Protein AF-A0A4S4HBG7-F1 (afdb_monomer)

pLDDT: mean 88.32, std 10.8, range [44.56, 98.25]

Secondary structure (DS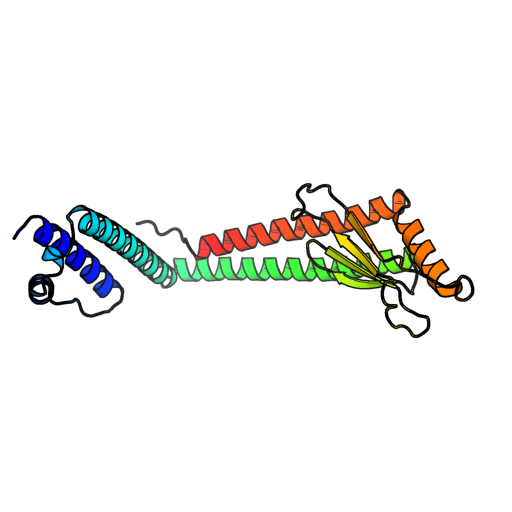SP, 8-state):
--HHHHHHHHHHHHHHHHHHHTTPPPP-HHHHHTT-HHHHS-HHHHHHHHHHHHHHHHHHHHHHHHHHHHHSHHHHHHHHHHHHHHHHHHHHHHHHHHHHHHHHHHHHHHHT-TTEEEEEE-SSEEEEEEEPTTSSEEEEEEEEEEESTTSSSTT-EEEEE------TTSHHHHHHHHHHHHHHTSHHHHHHHHHHHHHHHHHHHHHHHHHHHHHHHHHS-----

Foldseek 3Di:
DDLLLVLVLLLLVLVQLLCVLVVHHRDDSVVVSVPCPSVPDDSVVSVVSNVVSNVSSVVSVQVSLLVVQCVDPVNVVLVVVLVVLLVVLVVVLVVLQVVLQVVVQVLCCVQLNDQWDWPDDDLFKTKIFGHDPVSHGDPQLMKIWGAADVDPDNLDIDIDGGDDDDDPVVPDSSVSSVSSVVSCPDPVSVVVVRVSSSVSNVSVVVSVVVSVVSVVCSVRPPSPD

Sequence (225 aa):
MTPKEKIYAKIIDVKNEERVILGLTPTDKQRDLANGFARNHTIKELEEGLAHAQQSLAATKKKAAIEAYFKSPAGIELKRRLEKKIDDAKGMLLKAQTDTAIDLRDFTMRHLGHRWIIRNFNQSSLTLDFNGNDGKPIFGMDIHVYYGTDLCDPDEFSMNYSSGCFDMKTISERHDYLSGLCTLTKQDVVTEFKKMLKAYSRFCNEYHTEIDNLRNQLQNPPING

Mean predicted aligned error: 8.26 Å

Structure (mmCIF, N/CA/C/O backbone):
data_AF-A0A4S4HBG7-F1
#
_entry.id   AF-A0A4S4HBG7-F1
#
loop_
_atom_site.group_PDB
_atom_site.id
_atom_site.type_symbol
_atom_site.label_atom_id
_atom_site.label_alt_id
_atom_site.label_comp_id
_atom_site.label_asym_id
_atom_site.label_entity_id
_atom_site.label_seq_id
_atom_site.pdbx_PDB_ins_code
_atom_site.Cartn_x
_atom_site.Cartn_y
_atom_site.Cartn_z
_atom_site.occupancy
_atom_site.B_iso_or_equiv
_atom_site.auth_seq_id
_atom_site.auth_comp_id
_atom_site.auth_asym_id
_atom_site.auth_atom_id
_atom_site.pdbx_PDB_model_num
ATOM 1 N N . MET A 1 1 ? -26.610 12.864 46.600 1.00 77.88 1 MET A N 1
ATOM 2 C CA . MET A 1 1 ? -25.819 12.993 45.359 1.00 77.88 1 MET A CA 1
ATOM 3 C C . MET A 1 1 ? -26.330 14.155 44.526 1.00 77.88 1 MET A C 1
ATOM 5 O O . MET A 1 1 ? -27.496 14.153 44.133 1.00 77.88 1 MET A O 1
ATOM 9 N N . THR A 1 2 ? -25.463 15.130 44.271 1.00 86.62 2 THR A N 1
ATOM 10 C CA . THR A 1 2 ? -25.706 16.278 43.385 1.00 86.62 2 THR A CA 1
ATOM 11 C C . THR A 1 2 ? -25.801 15.841 41.912 1.00 86.62 2 THR A C 1
ATOM 13 O O . THR A 1 2 ? -25.369 14.735 41.573 1.00 86.62 2 THR A O 1
ATOM 16 N N . PRO A 1 3 ? -26.340 16.676 41.001 1.00 88.00 3 PRO A N 1
ATOM 17 C CA . PRO A 1 3 ? -26.343 16.377 39.565 1.00 88.00 3 PRO A CA 1
ATOM 18 C C . PRO A 1 3 ? -24.947 16.062 39.006 1.00 88.00 3 PRO A C 1
ATOM 20 O O . PRO A 1 3 ? -24.786 15.087 38.277 1.00 88.00 3 PRO A O 1
ATOM 23 N N . LYS A 1 4 ? -23.921 16.814 39.426 1.00 90.44 4 LYS A N 1
ATOM 24 C CA . LYS A 1 4 ? -22.523 16.581 39.032 1.00 90.44 4 LYS A CA 1
ATOM 25 C C . LYS A 1 4 ? -21.999 15.231 39.533 1.00 90.44 4 LYS A C 1
ATOM 27 O O . LYS A 1 4 ? -21.419 14.470 38.765 1.00 90.44 4 LYS A O 1
ATOM 32 N N . GLU A 1 5 ? -22.271 14.886 40.794 1.00 89.88 5 GLU A N 1
ATOM 33 C CA . GLU A 1 5 ? -21.896 13.582 41.365 1.00 89.88 5 GLU A CA 1
ATOM 34 C C . GLU A 1 5 ? -22.595 12.414 40.651 1.00 89.88 5 GLU A C 1
ATOM 36 O O . GLU A 1 5 ? -21.999 11.352 40.498 1.00 89.88 5 GLU A O 1
ATOM 41 N N . LYS A 1 6 ? -23.829 12.600 40.156 1.00 91.31 6 LYS A N 1
ATOM 42 C CA . LYS A 1 6 ? -24.531 11.585 39.348 1.00 91.31 6 LYS A CA 1
ATOM 43 C C . LYS A 1 6 ? -23.851 11.336 37.999 1.00 91.31 6 LYS A C 1
ATOM 45 O O . LYS A 1 6 ? -23.745 10.181 37.597 1.00 91.31 6 LYS A O 1
ATOM 50 N N . ILE A 1 7 ? -23.402 12.381 37.300 1.00 92.12 7 ILE A N 1
ATOM 51 C CA . ILE A 1 7 ? -22.711 12.234 36.005 1.00 92.12 7 ILE A CA 1
ATOM 52 C C . ILE A 1 7 ? -21.332 11.605 36.219 1.00 92.12 7 ILE A C 1
ATOM 54 O O . ILE A 1 7 ? -20.978 10.647 35.535 1.00 92.12 7 ILE A O 1
ATOM 58 N N . TYR A 1 8 ? -20.593 12.061 37.234 1.00 93.00 8 TYR A N 1
ATOM 59 C CA . TYR A 1 8 ? -19.289 11.488 37.566 1.00 93.00 8 TYR A CA 1
ATOM 60 C C . TYR A 1 8 ? -19.381 10.015 37.995 1.00 93.00 8 TYR A C 1
ATOM 62 O O . TYR A 1 8 ? -18.571 9.200 37.562 1.00 93.00 8 TYR A O 1
ATOM 70 N N . ALA A 1 9 ? -20.420 9.632 38.746 1.00 92.88 9 ALA A N 1
ATOM 71 C CA . ALA A 1 9 ? -20.689 8.231 39.069 1.00 92.88 9 ALA A CA 1
ATOM 72 C C . ALA A 1 9 ? -20.870 7.360 37.812 1.00 92.88 9 ALA A C 1
ATOM 74 O O . ALA A 1 9 ? -20.340 6.253 37.776 1.00 92.88 9 ALA A O 1
ATOM 75 N N . LYS A 1 10 ? -21.557 7.863 36.773 1.00 95.06 10 LYS A N 1
ATOM 76 C CA . LYS A 1 10 ? -21.694 7.162 35.483 1.00 95.06 10 LYS A CA 1
ATOM 77 C C . LYS A 1 10 ? -20.361 7.042 34.745 1.00 95.06 10 LYS A C 1
ATOM 79 O O . LYS A 1 10 ? -20.096 5.998 34.162 1.00 95.06 10 LYS A O 1
ATOM 84 N N . ILE A 1 11 ? -19.518 8.079 34.782 1.00 94.50 11 ILE A N 1
ATOM 85 C CA . ILE A 1 11 ? -18.164 8.018 34.203 1.00 94.50 11 ILE A CA 1
ATOM 86 C C . ILE A 1 11 ? -17.361 6.890 34.860 1.00 94.50 11 ILE A C 1
ATOM 88 O O . ILE A 1 11 ? -16.717 6.114 34.157 1.00 94.50 11 ILE A O 1
ATOM 92 N N . ILE A 1 12 ? -17.406 6.784 36.194 1.00 93.94 12 ILE A N 1
ATOM 93 C CA . ILE A 1 12 ? -16.720 5.717 36.937 1.00 93.94 12 ILE A CA 1
ATOM 94 C C . ILE A 1 12 ? -17.272 4.343 36.542 1.00 93.94 12 ILE A C 1
ATOM 96 O O . ILE A 1 12 ? -16.483 3.441 36.281 1.00 93.94 12 ILE A O 1
ATOM 100 N N . ASP A 1 13 ? -18.597 4.186 36.441 1.00 95.38 13 ASP A N 1
ATOM 101 C CA . ASP A 1 13 ? -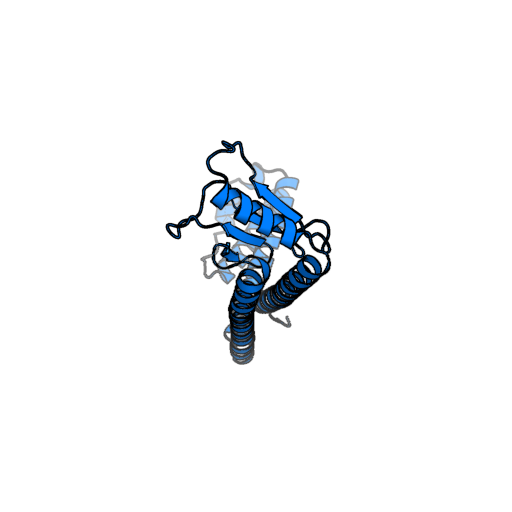19.217 2.917 36.031 1.00 95.38 13 ASP A CA 1
ATOM 102 C C . ASP A 1 13 ? -18.737 2.472 34.641 1.00 95.38 13 ASP A C 1
ATOM 104 O O . ASP A 1 13 ? -18.286 1.339 34.480 1.00 95.38 13 ASP A O 1
ATOM 108 N N . VAL A 1 14 ? -18.745 3.382 33.660 1.00 96.38 14 VAL A N 1
ATOM 109 C CA . VAL A 1 14 ? -18.271 3.116 32.290 1.00 96.38 14 VAL A CA 1
ATOM 110 C C . VAL A 1 14 ? -16.783 2.751 32.273 1.00 96.38 14 VAL A C 1
ATOM 112 O O . VAL A 1 14 ? -16.389 1.785 31.621 1.00 96.38 14 VAL A O 1
ATOM 115 N N . LYS A 1 15 ? -15.948 3.478 33.027 1.00 94.44 15 LYS A N 1
ATOM 116 C CA . LYS A 1 15 ? -14.511 3.178 33.145 1.00 94.44 15 LYS A CA 1
ATOM 117 C C . LYS A 1 15 ? -14.253 1.843 33.840 1.00 94.44 15 LYS A C 1
ATOM 119 O O . LYS A 1 15 ? -13.325 1.131 33.471 1.00 94.44 15 LYS A O 1
ATOM 124 N N . ASN A 1 16 ? -15.050 1.486 34.842 1.00 95.50 16 ASN A N 1
ATOM 125 C CA . ASN A 1 16 ? -14.927 0.204 35.527 1.00 95.50 16 ASN A CA 1
ATOM 126 C C . ASN A 1 16 ? -15.333 -0.960 34.627 1.00 95.50 16 ASN A C 1
ATOM 128 O O . ASN A 1 16 ? -14.645 -1.976 34.620 1.00 95.50 16 ASN A O 1
ATOM 132 N N . GLU A 1 17 ? -16.384 -0.798 33.826 1.00 96.00 17 GLU A N 1
ATOM 133 C CA . GLU A 1 17 ? -16.754 -1.778 32.805 1.00 96.00 17 GLU A CA 1
ATOM 134 C C . GLU A 1 17 ? -15.616 -1.992 31.793 1.00 96.00 17 GLU A C 1
ATOM 136 O O . GLU A 1 17 ? -15.244 -3.128 31.500 1.00 96.00 17 GLU A O 1
ATOM 141 N N . GLU A 1 18 ? -14.995 -0.908 31.321 1.00 94.94 18 GLU A N 1
ATOM 142 C CA . GLU A 1 18 ? -13.835 -0.972 30.428 1.00 94.94 18 GLU A CA 1
ATOM 143 C C . GLU A 1 18 ? -12.650 -1.707 31.072 1.00 94.94 18 GLU A C 1
ATOM 145 O O . GLU A 1 18 ? -12.040 -2.577 30.448 1.00 94.94 18 GLU A O 1
ATOM 150 N N . ARG A 1 19 ? -12.352 -1.415 32.345 1.00 95.06 19 ARG A N 1
ATOM 151 C CA . ARG A 1 19 ? -11.292 -2.092 33.108 1.00 95.06 19 ARG A CA 1
ATOM 152 C C . ARG A 1 19 ? -11.523 -3.596 33.192 1.00 95.06 19 ARG A C 1
ATOM 154 O O . ARG A 1 19 ? -10.575 -4.344 32.976 1.00 95.06 19 ARG A O 1
ATOM 161 N N . VAL A 1 20 ? -12.758 -4.037 33.434 1.00 95.50 20 VAL A N 1
ATOM 162 C CA . VAL A 1 20 ? -13.094 -5.469 33.474 1.00 95.50 20 VAL A CA 1
ATOM 163 C C . VAL A 1 20 ? -12.791 -6.146 32.138 1.00 95.50 20 VAL A C 1
ATOM 165 O O . VAL A 1 20 ? -12.168 -7.206 32.131 1.00 95.50 20 VAL A O 1
ATOM 168 N N . ILE A 1 21 ? -13.160 -5.529 31.009 1.00 93.06 21 ILE A N 1
ATOM 169 C CA . ILE A 1 21 ? -12.869 -6.075 29.670 1.00 93.06 21 ILE A CA 1
ATOM 170 C C . ILE A 1 21 ? -11.355 -6.202 29.440 1.00 93.06 21 ILE A C 1
ATOM 172 O O . ILE A 1 21 ? -10.898 -7.170 28.836 1.00 93.06 21 ILE A O 1
ATOM 176 N N . LEU A 1 22 ? -10.571 -5.256 29.960 1.00 91.81 22 LEU A N 1
ATOM 177 C CA . LEU A 1 22 ? -9.107 -5.258 29.884 1.00 91.81 22 LEU A CA 1
ATOM 178 C C . LEU A 1 22 ? -8.426 -6.176 30.920 1.00 91.81 22 LEU A C 1
ATOM 180 O O . LEU A 1 22 ? -7.198 -6.224 30.965 1.00 91.81 22 LEU A O 1
ATOM 184 N N . GLY A 1 23 ? -9.183 -6.879 31.770 1.00 91.69 23 GLY A N 1
ATOM 185 C CA . GLY A 1 23 ? -8.634 -7.715 32.845 1.00 91.69 23 GLY A CA 1
ATOM 186 C C . GLY A 1 23 ? -8.028 -6.923 34.012 1.00 91.69 23 GLY A C 1
ATOM 187 O O . GLY A 1 23 ? -7.212 -7.451 34.764 1.00 91.69 23 GLY A O 1
ATOM 188 N N . LEU A 1 24 ? -8.401 -5.651 34.163 1.00 94.44 24 LEU A N 1
ATOM 189 C CA . LEU A 1 24 ? -7.948 -4.758 35.227 1.00 94.44 24 LEU A CA 1
ATOM 190 C C . LEU A 1 24 ? -8.960 -4.712 36.377 1.00 94.44 24 LEU A C 1
ATOM 192 O O . LEU A 1 24 ? -10.172 -4.706 36.167 1.00 94.44 24 LEU A O 1
ATOM 196 N N . THR A 1 25 ? -8.463 -4.579 37.607 1.00 93.69 25 THR A N 1
ATOM 197 C CA . THR A 1 25 ? -9.315 -4.429 38.794 1.00 93.69 25 THR A CA 1
ATOM 198 C C . THR A 1 25 ? -10.103 -3.113 38.735 1.00 93.69 25 THR A C 1
ATOM 200 O O . THR A 1 25 ? -9.471 -2.060 38.567 1.00 93.69 25 THR A O 1
ATOM 203 N N . PRO A 1 26 ? -11.442 -3.124 38.889 1.00 92.88 26 PRO A N 1
ATOM 204 C CA . PRO A 1 26 ? -12.259 -1.913 39.007 1.00 92.88 26 PRO A CA 1
ATOM 205 C C . PRO A 1 26 ? -11.800 -1.002 40.150 1.00 92.88 26 PRO A C 1
ATOM 207 O O . PRO A 1 26 ? -11.268 -1.477 41.155 1.00 92.88 26 PRO A O 1
ATOM 210 N N . THR A 1 27 ? -12.005 0.305 40.014 1.00 88.69 27 THR A N 1
ATOM 211 C CA . THR A 1 27 ? -11.777 1.257 41.104 1.00 88.69 27 THR A CA 1
ATOM 212 C C . THR A 1 27 ? -12.971 1.297 42.054 1.00 88.69 27 THR A C 1
ATOM 214 O O . THR A 1 27 ? -14.117 1.039 41.670 1.00 88.69 27 THR A O 1
ATOM 217 N N . ASP A 1 28 ? -12.700 1.622 43.319 1.00 88.12 28 ASP A N 1
ATOM 218 C CA . ASP A 1 28 ? -13.743 1.803 44.324 1.00 88.12 28 ASP A CA 1
ATOM 219 C C . ASP A 1 28 ? -14.506 3.107 44.056 1.00 88.12 28 ASP A C 1
ATOM 221 O O . ASP A 1 28 ? -14.014 4.214 44.290 1.00 88.12 28 ASP A O 1
ATOM 225 N N . LYS A 1 29 ? -15.747 2.956 43.592 1.00 85.44 29 LYS A N 1
ATOM 226 C CA . LYS A 1 29 ? -16.652 4.056 43.263 1.00 85.44 29 LYS A CA 1
ATOM 227 C C . LYS A 1 29 ? -16.925 4.986 44.445 1.00 85.44 29 LYS A C 1
ATOM 229 O O . LYS A 1 29 ? -17.086 6.185 44.234 1.00 85.44 29 LYS A O 1
ATOM 234 N N . GLN A 1 30 ? -17.000 4.468 45.672 1.00 82.56 30 GLN A N 1
ATOM 235 C CA . GLN A 1 30 ? -17.262 5.301 46.849 1.00 82.56 30 GLN A CA 1
ATOM 236 C C . GLN A 1 30 ? -16.039 6.151 47.189 1.00 82.56 30 GLN A C 1
ATOM 238 O O . GLN A 1 30 ? -16.172 7.351 47.438 1.00 82.56 30 GLN A O 1
ATOM 243 N N . ARG A 1 31 ? -14.846 5.552 47.115 1.00 83.12 31 ARG A N 1
ATOM 244 C CA . ARG A 1 31 ? -13.574 6.264 47.280 1.00 83.12 31 ARG A CA 1
ATOM 245 C C . ARG A 1 31 ? -13.381 7.339 46.209 1.00 83.12 31 ARG A C 1
ATOM 247 O O . ARG A 1 31 ? -12.995 8.458 46.540 1.00 83.12 31 ARG A O 1
ATOM 254 N N . ASP A 1 32 ? -13.682 7.026 44.952 1.00 80.00 32 ASP A N 1
ATOM 255 C CA . ASP A 1 32 ? -13.541 7.977 43.848 1.00 80.00 32 ASP A CA 1
ATOM 256 C C . ASP A 1 32 ? -14.580 9.100 43.926 1.00 80.00 32 ASP A C 1
ATOM 258 O O . ASP A 1 32 ? -14.248 10.250 43.686 1.00 80.00 32 ASP A O 1
ATOM 262 N N . LEU A 1 33 ? -15.822 8.845 44.346 1.00 81.88 33 LEU A N 1
ATOM 263 C CA . LEU A 1 33 ? -16.794 9.928 44.559 1.00 81.88 33 LEU A CA 1
ATOM 264 C C . LEU A 1 33 ? -16.392 10.867 45.711 1.00 81.88 33 LEU A C 1
ATOM 266 O O . LEU A 1 33 ? -16.714 12.057 45.677 1.00 81.88 33 LEU A O 1
ATOM 270 N N . ALA A 1 34 ? -15.667 10.357 46.709 1.00 78.81 34 ALA A N 1
ATOM 271 C CA . ALA A 1 34 ? -15.191 11.138 47.847 1.00 78.81 34 ALA A CA 1
ATOM 272 C C . ALA A 1 34 ? -14.017 12.080 47.509 1.00 78.81 34 ALA A C 1
ATOM 274 O O . ALA A 1 34 ? -13.731 12.988 48.289 1.00 78.81 34 ALA A O 1
ATOM 275 N N . ASN A 1 35 ? -13.365 11.927 46.348 1.00 78.69 35 ASN A N 1
ATOM 276 C CA . ASN A 1 35 ? -12.189 12.721 45.960 1.00 78.69 35 ASN A CA 1
ATOM 277 C C . ASN A 1 35 ? -12.506 14.182 45.560 1.00 78.69 35 ASN A C 1
ATOM 279 O O . ASN A 1 35 ? -11.599 14.951 45.250 1.00 78.69 35 ASN A O 1
ATOM 283 N N . GLY A 1 36 ? -13.786 14.573 45.539 1.00 73.88 36 GLY A N 1
ATOM 284 C CA . GLY A 1 36 ? -14.216 15.938 45.229 1.00 73.88 36 GLY A CA 1
ATOM 285 C C . GLY A 1 36 ? -14.097 16.344 43.755 1.00 73.88 36 GLY A C 1
ATOM 286 O O . GLY A 1 36 ? -14.421 17.484 43.428 1.00 73.88 36 GLY A O 1
ATOM 287 N N . PHE A 1 37 ? -13.713 15.443 42.846 1.00 79.44 37 PHE A N 1
ATOM 288 C CA . PHE A 1 37 ? -13.524 15.724 41.417 1.00 79.44 37 PHE A CA 1
ATOM 289 C C . PHE A 1 37 ? -14.765 16.356 40.771 1.00 79.44 37 PHE A C 1
ATOM 291 O O . PHE A 1 37 ? -14.663 17.361 40.067 1.00 79.44 37 PHE A O 1
ATOM 298 N N . ALA A 1 38 ? -15.956 15.831 41.079 1.00 76.06 38 ALA A N 1
ATOM 299 C CA . ALA A 1 38 ? -17.225 16.355 40.573 1.00 76.06 38 ALA A CA 1
ATOM 300 C C . ALA A 1 38 ? -17.534 17.792 41.041 1.00 76.06 38 ALA A C 1
ATOM 302 O O . ALA A 1 38 ? -18.338 18.477 40.415 1.00 76.06 38 ALA A O 1
ATOM 303 N N . ARG A 1 39 ? -16.921 18.266 42.136 1.00 79.44 39 ARG A N 1
ATOM 304 C CA . ARG A 1 39 ? -17.127 19.633 42.647 1.00 79.44 39 ARG A CA 1
ATOM 305 C C . ARG A 1 39 ? -16.358 20.667 41.827 1.00 79.44 39 ARG A C 1
ATOM 307 O O . ARG A 1 39 ? -16.859 21.774 41.651 1.00 79.44 39 ARG A O 1
ATOM 314 N N . ASN A 1 40 ? -15.208 20.271 41.284 1.00 86.62 40 ASN A N 1
ATOM 315 C CA . ASN A 1 40 ? -14.290 21.147 40.553 1.00 86.62 40 ASN A CA 1
ATOM 316 C C . ASN A 1 40 ? -14.593 21.251 39.051 1.00 86.62 40 ASN A C 1
ATOM 318 O O . ASN A 1 40 ? -14.002 22.088 38.385 1.00 86.62 40 ASN A O 1
ATOM 322 N N . HIS A 1 41 ? -15.513 20.435 38.528 1.00 88.88 41 HIS A N 1
ATOM 323 C CA . HIS A 1 41 ? -15.902 20.444 37.116 1.00 88.88 41 HIS A CA 1
ATOM 324 C C . HIS A 1 41 ? -17.306 21.013 36.929 1.00 88.88 41 HIS A C 1
ATOM 326 O O . HIS A 1 41 ? -18.175 20.917 37.803 1.00 88.88 41 HIS A O 1
ATOM 332 N N . THR A 1 42 ? -17.555 21.615 35.778 1.00 92.00 42 THR A N 1
ATOM 333 C CA . THR A 1 42 ? -18.885 21.997 35.307 1.00 92.00 42 THR A CA 1
ATOM 334 C C . THR A 1 42 ? -19.687 20.763 34.883 1.00 92.00 42 THR A C 1
ATOM 336 O O . THR A 1 42 ? -19.148 19.676 34.695 1.00 92.00 42 THR A O 1
ATOM 339 N N . ILE A 1 43 ? -21.010 20.910 34.747 1.00 91.94 43 ILE A N 1
ATOM 340 C CA . ILE A 1 43 ? -21.856 19.821 34.225 1.00 91.94 43 ILE A CA 1
ATOM 341 C C . ILE A 1 43 ? -21.432 19.459 32.797 1.00 91.94 43 ILE A C 1
ATOM 343 O O . ILE A 1 43 ? -21.270 18.280 32.507 1.00 91.94 43 ILE A O 1
ATOM 347 N N . LYS A 1 44 ? -21.170 20.466 31.956 1.00 94.06 44 LYS A N 1
ATOM 348 C CA . LYS A 1 44 ? -20.758 20.284 30.562 1.00 94.06 44 LYS A CA 1
ATOM 349 C C . LYS A 1 44 ? -19.467 19.464 30.436 1.00 94.06 44 LYS A C 1
ATOM 351 O O . LYS A 1 44 ? -19.444 18.493 29.693 1.00 94.06 44 LYS A O 1
ATOM 356 N N . GLU A 1 45 ? -18.431 19.788 31.212 1.00 93.94 45 GLU A N 1
ATOM 357 C CA . GLU A 1 45 ? -17.166 19.026 31.210 1.00 93.94 45 GLU A CA 1
ATOM 358 C C . GLU A 1 45 ? -17.367 17.566 31.646 1.00 93.94 45 GLU A C 1
ATOM 360 O O . GLU A 1 45 ? -16.718 16.656 31.134 1.00 93.94 45 GLU A O 1
ATOM 365 N N . LEU A 1 46 ? -18.285 17.316 32.586 1.00 93.69 46 LEU A N 1
ATOM 366 C CA . LEU A 1 46 ? -18.621 15.957 33.011 1.00 93.69 46 LEU A CA 1
ATOM 367 C C . LEU A 1 46 ? -19.433 15.202 31.946 1.00 93.69 46 LEU A C 1
ATOM 369 O O . LEU A 1 46 ? -19.265 13.993 31.808 1.00 93.69 46 LEU A O 1
ATOM 373 N N . GLU A 1 47 ? -20.298 15.876 31.190 1.00 95.12 47 GLU A N 1
ATOM 374 C CA . GLU A 1 47 ? -21.031 15.278 30.066 1.00 95.12 47 GLU A CA 1
ATOM 375 C C . GLU A 1 47 ? -20.096 14.932 28.901 1.00 95.12 47 GLU A C 1
ATOM 377 O O . GLU A 1 47 ? -20.166 13.820 28.378 1.00 95.12 47 GLU A O 1
ATOM 382 N N . GLU A 1 48 ? -19.165 15.824 28.556 1.00 95.19 48 GLU A N 1
ATOM 383 C CA . GLU A 1 48 ? -18.095 15.555 27.586 1.00 95.19 48 GLU A CA 1
ATOM 384 C C . GLU A 1 48 ? -17.215 14.387 28.057 1.00 95.19 48 GLU A C 1
ATOM 386 O O . GLU A 1 48 ? -16.953 13.447 27.303 1.00 95.19 48 GLU A O 1
ATOM 391 N N . GLY A 1 49 ? -16.833 14.374 29.338 1.00 93.69 49 GLY A N 1
ATOM 392 C CA . GLY A 1 49 ? -16.089 13.270 29.945 1.00 93.69 49 GLY A CA 1
ATOM 393 C C . GLY A 1 49 ? -16.839 11.934 29.905 1.00 93.69 49 GLY A C 1
ATOM 394 O O . GLY A 1 49 ? -16.223 10.887 29.691 1.00 93.69 49 GLY A O 1
ATOM 395 N N . LEU A 1 50 ? -18.165 11.951 30.070 1.00 95.94 50 LEU A N 1
ATOM 396 C CA . LEU A 1 50 ? -19.006 10.764 29.929 1.00 95.94 50 LEU A CA 1
ATOM 397 C C . LEU A 1 50 ? -19.059 10.280 28.479 1.00 95.94 50 LEU A C 1
ATOM 399 O O . LEU A 1 50 ? -18.893 9.083 28.251 1.00 95.94 50 LEU A O 1
ATOM 403 N N . ALA A 1 51 ? -19.230 11.184 27.513 1.00 95.69 51 ALA A N 1
ATOM 404 C CA . ALA A 1 51 ? -19.226 10.838 26.094 1.00 95.69 51 ALA A CA 1
ATOM 405 C C . ALA A 1 51 ? -17.886 10.208 25.669 1.00 95.69 51 ALA A C 1
ATOM 407 O O . ALA A 1 51 ? -17.872 9.150 25.038 1.00 95.69 51 ALA A O 1
ATOM 408 N N . HIS A 1 52 ? -16.758 10.787 26.093 1.00 95.94 52 HIS A N 1
ATOM 409 C CA . HIS A 1 52 ? -15.430 10.216 25.850 1.00 95.94 52 HIS A CA 1
ATOM 410 C C . HIS A 1 52 ? -15.256 8.836 26.495 1.00 95.94 52 HIS A C 1
ATOM 412 O O . HIS A 1 52 ? -14.749 7.918 25.849 1.00 95.94 52 HIS A O 1
ATOM 418 N N . ALA A 1 53 ? -15.705 8.654 27.743 1.00 94.69 53 ALA A N 1
ATOM 419 C CA . ALA A 1 53 ? -15.650 7.353 28.410 1.00 94.69 53 ALA A CA 1
ATOM 420 C C . ALA A 1 53 ? -16.491 6.299 27.668 1.00 94.69 53 ALA A C 1
ATOM 422 O O . ALA A 1 53 ? -16.046 5.169 27.482 1.00 94.69 53 ALA A O 1
ATOM 423 N N . GLN A 1 54 ? -17.686 6.667 27.197 1.00 97.06 54 GLN A N 1
ATOM 424 C CA . GLN A 1 54 ? -18.560 5.775 26.430 1.00 97.06 54 GLN A CA 1
ATOM 425 C C . GLN A 1 54 ? -17.949 5.392 25.079 1.00 97.06 54 GLN A C 1
ATOM 427 O O . GLN A 1 54 ? -18.013 4.226 24.687 1.00 97.06 54 GLN A O 1
ATOM 432 N N . GLN A 1 55 ? -17.318 6.344 24.387 1.00 95.88 55 GLN A N 1
ATOM 433 C CA . GLN A 1 55 ? -16.606 6.082 23.138 1.00 95.88 55 GLN A CA 1
ATOM 434 C C . GLN A 1 55 ? -15.417 5.133 23.355 1.00 95.88 55 GLN A C 1
ATOM 436 O O . GLN A 1 55 ? -15.246 4.189 22.581 1.00 95.88 55 GLN A O 1
ATOM 441 N N . SER A 1 56 ? -14.637 5.344 24.423 1.00 95.75 56 SER A N 1
ATOM 442 C CA . SER A 1 56 ? -13.528 4.456 24.804 1.00 95.75 56 SER A CA 1
ATOM 443 C C . SER A 1 56 ? -14.025 3.039 25.084 1.00 95.75 56 SER A C 1
ATOM 445 O O . SER A 1 56 ? -13.551 2.082 24.472 1.00 95.75 56 SER A O 1
ATOM 447 N N . LEU A 1 57 ? -15.073 2.900 25.906 1.00 95.56 57 LEU A N 1
ATOM 448 C CA . LEU A 1 57 ? -15.684 1.607 26.210 1.00 95.56 57 LEU A CA 1
ATOM 449 C C . LEU A 1 57 ? -16.170 0.888 24.944 1.00 95.56 57 LEU A C 1
ATOM 451 O O . LEU A 1 57 ? -15.936 -0.311 24.792 1.00 95.56 57 LEU A O 1
ATOM 455 N N . ALA A 1 58 ? -16.833 1.594 24.026 1.00 94.56 58 ALA A N 1
ATOM 456 C CA . ALA A 1 58 ? -17.300 1.013 22.769 1.00 94.56 58 ALA A CA 1
ATOM 457 C C . ALA A 1 58 ? -16.134 0.502 21.903 1.00 94.56 58 ALA A C 1
ATOM 459 O O . ALA A 1 58 ? -16.205 -0.607 21.364 1.00 94.56 58 ALA A O 1
ATOM 460 N N . ALA A 1 59 ? -15.040 1.265 21.810 1.00 93.19 59 ALA A N 1
ATOM 461 C CA . ALA A 1 59 ? -13.831 0.847 21.104 1.00 93.19 59 ALA A CA 1
ATOM 462 C C . ALA A 1 59 ? -13.179 -0.381 21.764 1.00 93.19 59 ALA A C 1
ATOM 464 O O . ALA A 1 59 ? -12.818 -1.335 21.069 1.00 93.19 59 ALA A O 1
ATOM 465 N N . THR A 1 60 ? -13.098 -0.403 23.096 1.00 94.94 60 THR A N 1
ATOM 466 C CA . THR A 1 60 ? -12.558 -1.528 23.870 1.00 94.94 60 THR A CA 1
ATOM 467 C C . THR A 1 60 ? -13.403 -2.793 23.695 1.00 94.94 60 THR A C 1
ATOM 469 O O . THR A 1 60 ? -12.856 -3.857 23.402 1.00 94.94 60 THR A O 1
ATOM 472 N N . LYS A 1 61 ? -14.738 -2.685 23.764 1.00 93.50 61 LYS A N 1
ATOM 473 C CA . LYS A 1 61 ? -15.665 -3.795 23.471 1.00 93.50 61 LYS A CA 1
ATOM 474 C C . LYS A 1 61 ? -15.466 -4.342 22.064 1.00 93.50 61 LYS A C 1
ATOM 476 O O . LYS A 1 61 ? -15.348 -5.553 21.891 1.00 93.50 61 LYS A O 1
ATOM 481 N N . LYS A 1 62 ? -15.387 -3.457 21.065 1.00 92.00 62 LYS A N 1
ATOM 482 C CA . LYS A 1 62 ? -15.141 -3.849 19.674 1.00 92.00 62 LYS A CA 1
ATOM 483 C C . LYS A 1 62 ? -13.820 -4.611 19.548 1.00 92.00 62 LYS A C 1
ATOM 485 O O . LYS A 1 62 ? -13.804 -5.683 18.956 1.00 92.00 62 LYS A O 1
ATOM 490 N N . LYS A 1 63 ? -12.731 -4.108 20.139 1.00 91.81 63 LYS A N 1
ATOM 491 C CA . LYS A 1 63 ? -11.421 -4.776 20.108 1.00 91.81 63 LYS A CA 1
ATOM 492 C C . LYS A 1 63 ? -11.466 -6.164 20.754 1.00 91.81 63 LYS A C 1
ATOM 494 O O . LYS A 1 63 ? -11.006 -7.124 20.143 1.00 91.81 63 LYS A O 1
ATOM 499 N N . ALA A 1 64 ? -12.072 -6.287 21.934 1.00 91.56 64 ALA A N 1
ATOM 500 C CA . ALA A 1 64 ? -12.224 -7.572 22.614 1.00 91.56 64 ALA A CA 1
ATOM 501 C C . ALA A 1 64 ? -13.054 -8.570 21.786 1.00 91.56 64 ALA A C 1
ATOM 503 O O . ALA A 1 64 ? -12.698 -9.745 21.695 1.00 91.56 64 ALA A O 1
ATOM 504 N N . ALA A 1 65 ? -14.118 -8.103 21.125 1.00 91.88 65 ALA A N 1
ATOM 505 C CA . ALA A 1 65 ? -14.924 -8.930 20.230 1.00 91.88 65 ALA A CA 1
ATOM 506 C C . ALA A 1 65 ? -14.135 -9.393 18.991 1.00 91.88 65 ALA A C 1
ATOM 508 O O . ALA A 1 65 ? -14.246 -10.552 18.596 1.00 91.88 65 ALA A O 1
ATOM 509 N N . ILE A 1 66 ? -13.289 -8.529 18.415 1.00 92.25 66 ILE A N 1
ATOM 510 C CA . ILE A 1 66 ? -12.391 -8.885 17.301 1.00 92.25 66 ILE A CA 1
ATOM 511 C C . ILE A 1 66 ? -11.402 -9.969 17.742 1.00 92.25 66 ILE A C 1
ATOM 513 O O . ILE A 1 66 ? -11.232 -10.981 17.060 1.00 92.25 66 ILE A O 1
ATOM 517 N N . GLU A 1 67 ? -10.763 -9.783 18.897 1.00 91.69 67 GLU A N 1
ATOM 518 C CA . GLU A 1 67 ? -9.819 -10.755 19.453 1.00 91.69 67 GLU A CA 1
ATOM 519 C C . GLU A 1 67 ? -10.493 -12.101 19.747 1.00 91.69 67 GLU A C 1
ATOM 521 O O . GLU A 1 67 ? -9.923 -13.152 19.453 1.00 91.69 67 GLU A O 1
ATOM 526 N N . ALA A 1 68 ? -11.712 -12.086 20.292 1.00 91.94 68 ALA A N 1
ATOM 527 C CA . ALA A 1 68 ? -12.500 -13.293 20.518 1.00 91.94 68 ALA A CA 1
ATOM 528 C C . ALA A 1 68 ? -12.869 -13.987 19.198 1.00 91.94 68 ALA A C 1
ATOM 530 O O . ALA A 1 68 ? -12.706 -15.202 19.077 1.00 91.94 68 ALA A O 1
ATOM 531 N N . TYR A 1 69 ? -13.292 -13.223 18.185 1.00 93.19 69 TYR A N 1
ATOM 532 C CA . TYR A 1 69 ? -13.614 -13.750 16.862 1.00 93.19 69 TYR A CA 1
ATOM 533 C C . TYR A 1 69 ? -12.423 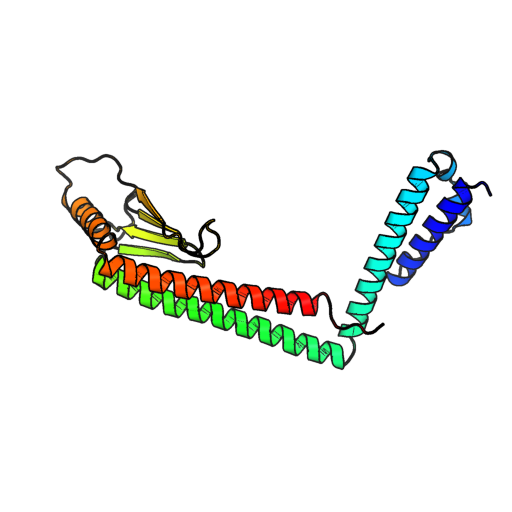-14.494 16.250 1.00 93.19 69 TYR A C 1
ATOM 535 O O . TYR A 1 69 ? -12.573 -15.640 15.828 1.00 93.19 69 TYR A O 1
ATOM 543 N N . PHE A 1 70 ? -11.222 -13.910 16.273 1.00 94.44 70 PHE A N 1
ATOM 544 C CA . PHE A 1 70 ? -10.020 -14.543 15.715 1.00 94.44 70 PHE A CA 1
ATOM 545 C C . PHE A 1 70 ? -9.478 -15.732 16.522 1.00 94.44 70 PHE A C 1
ATOM 547 O O . PHE A 1 70 ? -8.602 -16.438 16.025 1.00 94.44 70 PHE A O 1
ATOM 554 N N . LYS A 1 71 ? -10.005 -15.997 17.724 1.00 93.94 71 LYS A N 1
ATOM 555 C CA . LYS A 1 71 ? -9.757 -17.245 18.469 1.00 93.94 71 LYS A CA 1
ATOM 556 C C . LYS A 1 71 ? -10.722 -18.371 18.080 1.00 93.94 71 LYS A C 1
ATOM 558 O O . LYS A 1 71 ? -10.460 -19.527 18.401 1.00 93.94 71 LYS A O 1
ATOM 563 N N . SER A 1 72 ? -11.830 -18.059 17.405 1.00 94.50 72 SER A N 1
ATOM 564 C CA . SER A 1 72 ? -12.772 -19.069 16.912 1.00 94.50 72 SER A CA 1
ATOM 565 C C . SER A 1 72 ? -12.221 -19.806 15.679 1.00 94.50 72 SER A C 1
ATOM 567 O O . SER A 1 72 ? -11.447 -19.216 14.921 1.00 94.50 72 SER A O 1
ATOM 569 N N . PRO A 1 73 ? -12.658 -21.050 15.392 1.00 95.38 73 PRO A N 1
ATOM 570 C CA . PRO A 1 73 ? -12.254 -21.763 14.175 1.00 95.38 73 PRO A CA 1
ATOM 571 C C . PRO A 1 73 ? -12.541 -20.983 12.882 1.00 95.38 73 PRO A C 1
ATOM 573 O O . PRO A 1 73 ? -11.711 -20.959 11.974 1.00 95.38 73 PRO A O 1
ATOM 576 N N . ALA A 1 74 ? -13.687 -20.294 12.816 1.00 92.31 74 ALA A N 1
ATOM 577 C CA . ALA A 1 74 ? -14.062 -19.467 11.670 1.00 92.31 74 ALA A CA 1
ATOM 578 C C . ALA A 1 74 ? -13.134 -18.252 11.507 1.00 92.31 74 ALA A C 1
ATOM 580 O O . ALA A 1 74 ? -12.706 -17.944 10.395 1.00 92.31 74 ALA A O 1
ATOM 581 N N . GLY A 1 75 ? -12.788 -17.588 12.613 1.00 94.75 75 GLY A N 1
ATOM 582 C CA . GLY A 1 75 ? -11.862 -16.461 12.594 1.00 94.75 75 GLY A CA 1
ATOM 583 C C . GLY A 1 75 ? -10.435 -16.870 12.239 1.00 94.75 75 GLY A C 1
ATOM 584 O O . GLY A 1 75 ? -9.794 -16.175 11.454 1.00 94.75 75 GLY A O 1
ATOM 585 N N . ILE A 1 76 ? -9.954 -18.013 12.740 1.00 96.06 76 ILE A N 1
ATOM 586 C CA . ILE A 1 76 ? -8.634 -18.563 12.390 1.00 96.06 76 ILE A CA 1
ATOM 587 C C . ILE A 1 76 ? -8.541 -18.812 10.880 1.00 96.06 76 ILE A C 1
ATOM 589 O O . ILE A 1 76 ? -7.586 -18.366 10.242 1.00 96.06 76 ILE A O 1
ATOM 593 N N . GLU A 1 77 ? -9.543 -19.472 10.291 1.00 96.06 77 GLU A N 1
ATOM 594 C CA . GLU A 1 77 ? -9.540 -19.757 8.853 1.00 96.06 77 GLU A CA 1
ATOM 595 C C . GLU A 1 77 ? -9.676 -18.482 8.012 1.00 96.06 77 GLU A C 1
ATOM 597 O O . GLU A 1 77 ? -8.966 -18.319 7.016 1.00 96.06 77 GLU A O 1
ATOM 602 N N . LEU A 1 78 ? -10.531 -17.536 8.424 1.00 94.75 78 LEU A N 1
ATOM 603 C CA . LEU A 1 78 ? -10.639 -16.245 7.746 1.00 94.75 78 LEU A CA 1
ATOM 604 C C . LEU A 1 78 ? -9.302 -15.500 7.765 1.00 94.75 78 LEU A C 1
ATOM 606 O O . LEU A 1 78 ? -8.859 -15.031 6.716 1.00 94.75 78 LEU A O 1
ATOM 610 N N . LYS A 1 79 ? -8.659 -15.413 8.935 1.00 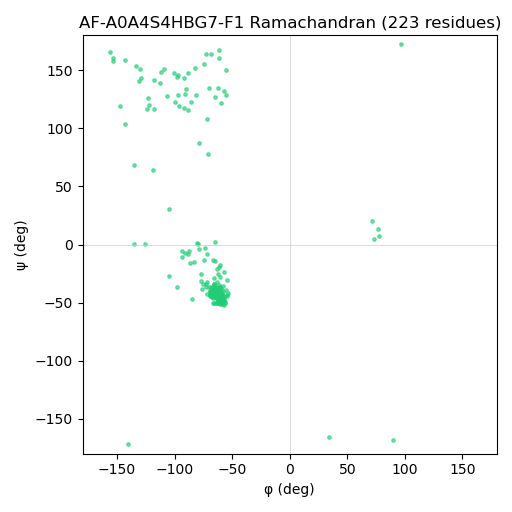95.94 79 LYS A N 1
ATOM 611 C CA . LYS A 1 79 ? -7.366 -14.751 9.104 1.00 95.94 79 LYS A CA 1
ATOM 612 C C . LYS A 1 79 ? -6.317 -15.371 8.188 1.00 95.94 79 LYS A C 1
ATOM 614 O O . LYS A 1 79 ? -5.746 -14.658 7.371 1.00 95.94 79 LYS A O 1
ATOM 619 N N . ARG A 1 80 ? -6.162 -16.698 8.234 1.00 97.12 80 ARG A N 1
ATOM 620 C CA . ARG A 1 80 ? -5.229 -17.447 7.380 1.00 97.12 80 ARG A CA 1
ATOM 621 C C . ARG A 1 80 ? -5.462 -17.169 5.894 1.00 97.12 80 ARG A C 1
ATOM 623 O O . ARG A 1 80 ? -4.516 -16.952 5.142 1.00 97.12 80 ARG A O 1
ATOM 630 N N . ARG A 1 81 ? -6.725 -17.166 5.457 1.00 97.19 81 ARG A N 1
ATOM 631 C CA . ARG A 1 81 ? -7.101 -16.893 4.063 1.00 97.19 81 ARG A CA 1
ATOM 632 C C . ARG A 1 81 ? -6.763 -15.462 3.643 1.00 97.19 81 ARG A C 1
ATOM 634 O O . ARG A 1 81 ? -6.272 -15.268 2.535 1.00 97.19 81 ARG A O 1
ATOM 641 N N . LEU A 1 82 ? -7.060 -14.471 4.485 1.00 97.25 82 LEU A N 1
ATOM 642 C CA . LEU A 1 82 ? -6.783 -13.062 4.192 1.00 97.25 82 LEU A CA 1
ATOM 643 C C . LEU A 1 82 ? -5.279 -12.769 4.201 1.00 97.25 82 LEU A C 1
ATOM 645 O O . LEU A 1 82 ? -4.797 -12.116 3.283 1.00 97.25 82 LEU A O 1
ATOM 649 N N . GLU A 1 83 ? -4.537 -13.298 5.177 1.00 97.62 83 GLU A N 1
ATOM 650 C CA . GLU A 1 83 ? -3.073 -13.182 5.240 1.00 97.62 83 GLU A CA 1
ATOM 651 C C . GLU A 1 83 ? -2.421 -13.787 3.996 1.00 97.62 83 GLU A C 1
ATOM 653 O O . GLU A 1 83 ? -1.620 -13.118 3.348 1.00 97.62 83 GLU A O 1
ATOM 658 N N . LYS A 1 84 ? -2.859 -14.981 3.572 1.00 98.06 84 LYS A N 1
ATOM 659 C CA . LYS A 1 84 ? -2.384 -15.585 2.323 1.00 98.06 84 LYS A CA 1
ATOM 660 C C . LYS A 1 84 ? -2.639 -14.687 1.109 1.00 98.06 84 LYS A C 1
ATOM 662 O O . LYS A 1 84 ? -1.737 -14.494 0.307 1.00 98.06 84 LYS A O 1
ATOM 667 N N . LYS A 1 85 ? -3.841 -14.112 0.976 1.00 98.12 85 LYS A N 1
ATOM 668 C CA . LYS A 1 85 ? -4.151 -13.194 -0.135 1.00 98.12 85 LYS A CA 1
ATOM 669 C C . LYS A 1 85 ? -3.266 -11.947 -0.126 1.00 98.12 85 LYS A C 1
ATOM 671 O O . LYS A 1 85 ? -2.851 -11.499 -1.186 1.00 98.12 85 LYS A O 1
ATOM 676 N N . ILE A 1 86 ? -2.971 -11.398 1.054 1.00 98.25 86 ILE A N 1
ATOM 677 C CA . ILE A 1 86 ? -2.057 -10.257 1.194 1.00 98.25 86 ILE A CA 1
ATOM 678 C C . ILE A 1 86 ? -0.647 -10.644 0.735 1.00 98.25 86 ILE A C 1
ATOM 680 O O . ILE A 1 86 ? -0.002 -9.868 0.033 1.00 98.25 86 ILE A O 1
ATOM 684 N N . ASP A 1 87 ? -0.164 -11.820 1.124 1.00 98.00 87 ASP A N 1
ATOM 685 C CA . ASP A 1 87 ? 1.167 -12.286 0.735 1.00 98.00 87 ASP A CA 1
ATOM 686 C C . ASP A 1 87 ? 1.247 -12.601 -0.765 1.00 98.00 87 ASP A C 1
ATOM 688 O O . ASP A 1 87 ? 2.204 -12.186 -1.419 1.00 98.00 87 ASP A O 1
ATOM 692 N N . ASP A 1 88 ? 0.211 -13.222 -1.335 1.00 98.06 88 ASP A N 1
ATOM 693 C CA . ASP A 1 88 ? 0.088 -13.448 -2.779 1.00 98.06 88 ASP A CA 1
ATOM 694 C C . ASP A 1 88 ? 0.094 -12.103 -3.542 1.00 98.06 88 ASP A C 1
ATOM 696 O O . ASP A 1 88 ? 0.841 -11.937 -4.508 1.00 98.06 88 ASP A O 1
ATOM 700 N N . ALA A 1 89 ? -0.662 -11.104 -3.069 1.00 97.56 89 ALA A N 1
ATOM 701 C CA . ALA A 1 89 ? -0.708 -9.755 -3.638 1.00 97.56 89 ALA A CA 1
ATOM 702 C C . ALA A 1 89 ? 0.656 -9.037 -3.590 1.00 97.56 89 ALA A C 1
ATOM 704 O O . ALA A 1 89 ? 1.086 -8.441 -4.578 1.00 97.56 89 ALA A O 1
ATOM 705 N N . LYS A 1 90 ? 1.387 -9.139 -2.472 1.00 97.06 90 LYS A N 1
ATOM 706 C CA . LYS A 1 90 ? 2.765 -8.624 -2.370 1.00 97.06 90 LYS A CA 1
ATOM 707 C C . LYS A 1 90 ? 3.720 -9.346 -3.319 1.00 97.06 90 LYS A C 1
ATOM 709 O O . LYS A 1 90 ? 4.592 -8.708 -3.906 1.00 97.06 90 LYS A O 1
ATOM 714 N N . GLY A 1 91 ? 3.555 -10.659 -3.480 1.00 97.69 91 GLY A N 1
ATOM 715 C CA . GLY A 1 91 ? 4.318 -11.449 -4.444 1.00 97.69 91 GLY A CA 1
ATOM 716 C C . GLY A 1 91 ? 4.096 -10.969 -5.879 1.00 97.69 91 GLY A C 1
ATOM 717 O O . GLY A 1 91 ? 5.057 -10.820 -6.633 1.00 97.69 91 GLY A O 1
ATOM 718 N N . MET A 1 92 ? 2.849 -10.648 -6.235 1.00 97.62 92 MET A N 1
ATOM 719 C CA . MET A 1 92 ? 2.505 -10.082 -7.542 1.00 97.62 92 MET A CA 1
ATOM 720 C C . MET A 1 92 ? 3.126 -8.699 -7.763 1.00 97.62 92 MET A C 1
ATOM 722 O O . MET A 1 92 ? 3.674 -8.455 -8.836 1.00 97.62 92 MET A O 1
ATOM 726 N N . LEU A 1 93 ? 3.115 -7.824 -6.751 1.00 96.75 93 LEU A N 1
ATOM 727 C CA . LEU A 1 93 ? 3.791 -6.521 -6.806 1.00 96.75 93 LEU A CA 1
ATOM 728 C C . LEU A 1 93 ? 5.299 -6.666 -7.053 1.00 96.75 93 LEU A C 1
ATOM 730 O O . LEU A 1 93 ? 5.840 -6.022 -7.950 1.00 96.75 93 LEU A O 1
ATOM 734 N N . LEU A 1 94 ? 5.972 -7.543 -6.302 1.00 96.00 94 LEU A N 1
ATOM 735 C CA . LEU A 1 94 ? 7.412 -7.772 -6.452 1.00 96.00 94 LEU A CA 1
ATOM 736 C C . LEU A 1 94 ? 7.763 -8.349 -7.830 1.00 96.00 94 LEU A C 1
ATOM 738 O O . LEU A 1 94 ? 8.752 -7.947 -8.450 1.00 96.00 94 LEU A O 1
ATOM 742 N N . LYS A 1 95 ? 6.944 -9.285 -8.319 1.00 96.94 95 LYS A N 1
ATOM 743 C CA . LYS A 1 95 ? 7.108 -9.856 -9.654 1.00 96.94 95 LYS A CA 1
ATOM 744 C C . LYS A 1 95 ? 6.950 -8.781 -10.728 1.00 96.94 95 LYS A C 1
ATOM 746 O O . LYS A 1 95 ? 7.840 -8.629 -11.554 1.00 96.94 95 LYS A O 1
ATOM 751 N N . ALA A 1 96 ? 5.880 -7.988 -10.668 1.00 96.06 96 ALA A N 1
ATOM 752 C CA . ALA A 1 96 ? 5.646 -6.905 -11.619 1.00 96.06 96 ALA A CA 1
ATOM 753 C C . ALA A 1 96 ? 6.773 -5.862 -11.606 1.00 96.06 96 ALA A C 1
ATOM 755 O O . ALA A 1 96 ? 7.161 -5.379 -12.668 1.00 96.06 96 ALA A O 1
ATOM 756 N N . GLN A 1 97 ? 7.333 -5.543 -10.432 1.00 94.88 97 GLN A N 1
ATOM 757 C CA . GLN A 1 97 ? 8.481 -4.641 -10.324 1.00 94.88 97 GLN A CA 1
ATOM 758 C C . GLN A 1 97 ? 9.717 -5.227 -11.013 1.00 94.88 97 GLN A C 1
ATOM 760 O O . GLN A 1 97 ? 10.422 -4.513 -11.719 1.00 94.88 97 GLN A O 1
ATOM 765 N N . THR A 1 98 ? 9.968 -6.523 -10.832 1.00 94.94 98 THR A N 1
ATOM 766 C CA . THR A 1 98 ? 11.111 -7.213 -11.443 1.00 94.94 98 THR A CA 1
ATOM 767 C C . THR A 1 98 ? 10.972 -7.276 -12.962 1.00 94.94 98 THR A C 1
ATOM 769 O O . THR A 1 98 ? 11.885 -6.862 -13.673 1.00 94.94 98 THR A O 1
ATOM 772 N N . ASP A 1 99 ? 9.816 -7.729 -13.449 1.00 96.56 99 ASP A N 1
ATOM 773 C CA . ASP A 1 99 ? 9.523 -7.854 -14.879 1.00 96.56 99 ASP A CA 1
ATOM 774 C C . ASP A 1 99 ? 9.602 -6.475 -15.562 1.00 96.56 99 ASP A C 1
ATOM 776 O O . ASP A 1 99 ? 10.333 -6.292 -16.534 1.00 96.56 99 ASP A O 1
ATOM 780 N N . THR A 1 100 ? 8.963 -5.456 -14.975 1.00 96.19 100 THR A N 1
ATOM 781 C CA . THR A 1 100 ? 8.995 -4.089 -15.522 1.00 96.19 100 THR A CA 1
ATOM 782 C C . THR A 1 100 ? 10.399 -3.483 -15.474 1.00 96.19 100 THR A C 1
ATOM 784 O O . THR A 1 100 ? 10.778 -2.759 -16.390 1.00 96.19 100 THR A O 1
ATOM 787 N N . ALA A 1 101 ? 11.206 -3.761 -14.445 1.00 95.44 101 ALA A N 1
ATOM 788 C CA . ALA A 1 101 ? 12.582 -3.266 -14.385 1.00 95.44 101 ALA A CA 1
ATOM 789 C C . ALA A 1 101 ? 13.453 -3.840 -15.516 1.00 95.44 101 ALA A C 1
ATOM 791 O O . ALA A 1 101 ? 14.298 -3.122 -16.057 1.00 95.44 101 ALA A O 1
ATOM 792 N N . ILE A 1 102 ? 13.239 -5.106 -15.890 1.00 96.25 102 ILE A N 1
ATOM 793 C CA . ILE A 1 102 ? 13.904 -5.733 -17.039 1.00 96.25 102 ILE A CA 1
ATOM 794 C C . ILE A 1 102 ? 13.455 -5.048 -18.331 1.00 96.25 102 ILE A C 1
ATOM 796 O O . ILE A 1 102 ? 14.304 -4.576 -19.086 1.00 96.25 102 ILE A O 1
ATOM 800 N N . ASP A 1 103 ? 12.145 -4.893 -18.534 1.00 97.06 103 ASP A N 1
ATOM 801 C CA . ASP A 1 103 ? 11.618 -4.236 -19.732 1.00 97.06 103 ASP A CA 1
ATOM 802 C C . ASP A 1 103 ? 12.132 -2.791 -19.859 1.00 97.06 103 ASP A C 1
ATOM 804 O O . ASP A 1 103 ? 12.520 -2.343 -20.940 1.00 97.06 103 ASP A O 1
ATOM 808 N N . LEU A 1 104 ? 12.174 -2.045 -18.748 1.00 96.44 104 LEU A N 1
ATOM 809 C CA . LEU A 1 104 ? 12.690 -0.676 -18.709 1.00 96.44 104 LEU A CA 1
ATOM 810 C C . LEU A 1 104 ? 14.195 -0.623 -18.985 1.00 96.44 104 LEU A C 1
ATOM 812 O O . LEU A 1 104 ? 14.664 0.311 -19.640 1.00 96.44 104 LEU A O 1
ATOM 816 N N . ARG A 1 105 ? 14.968 -1.607 -18.515 1.00 95.50 105 ARG A N 1
ATOM 817 C CA . ARG A 1 105 ? 16.391 -1.725 -18.849 1.00 95.50 105 ARG A CA 1
ATOM 818 C C . ARG A 1 105 ? 16.576 -1.955 -20.347 1.00 95.50 105 ARG A C 1
ATOM 820 O O . ARG A 1 105 ? 17.389 -1.262 -20.956 1.00 95.50 105 ARG A O 1
ATOM 827 N N . ASP A 1 106 ? 15.809 -2.859 -20.945 1.00 96.56 106 ASP A N 1
ATOM 828 C CA . ASP A 1 106 ? 15.887 -3.151 -22.379 1.00 96.56 106 ASP A CA 1
ATOM 829 C C . ASP A 1 106 ? 15.444 -1.952 -23.225 1.00 96.56 106 ASP A C 1
ATOM 831 O O . ASP A 1 106 ? 16.090 -1.614 -24.218 1.00 96.56 106 ASP A O 1
ATOM 835 N N . PHE A 1 107 ? 14.390 -1.250 -22.799 1.00 96.88 107 PHE A N 1
ATOM 836 C CA . PHE A 1 107 ? 13.9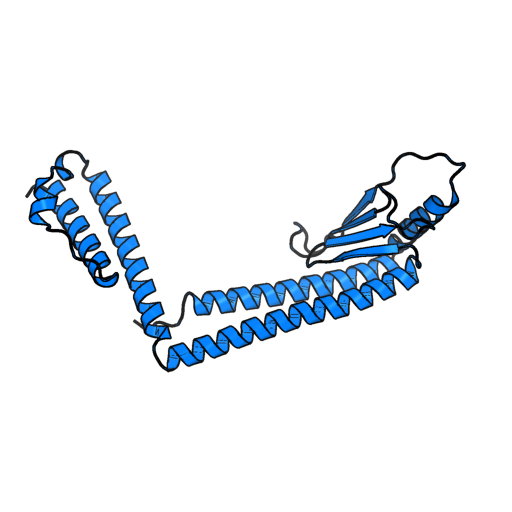82 0.038 -23.362 1.00 96.88 107 PHE A CA 1
ATOM 837 C C . PHE A 1 107 ? 15.121 1.067 -23.311 1.00 96.88 107 PHE A C 1
ATOM 839 O O . PHE A 1 107 ? 15.461 1.670 -24.331 1.00 96.88 107 PHE A O 1
ATOM 846 N N . THR A 1 108 ? 15.741 1.233 -22.140 1.00 95.31 108 THR A N 1
ATOM 847 C CA . THR A 1 108 ? 16.811 2.213 -21.899 1.00 95.31 108 THR A CA 1
ATOM 848 C C . THR A 1 108 ? 18.024 1.923 -22.780 1.00 95.31 108 THR A C 1
ATOM 850 O O . THR A 1 108 ? 18.518 2.807 -23.476 1.00 95.31 108 THR A O 1
ATOM 853 N N . MET A 1 109 ? 18.464 0.665 -22.826 1.00 94.44 109 MET A N 1
ATOM 854 C CA . MET A 1 109 ? 19.586 0.225 -23.659 1.00 94.44 109 MET A CA 1
ATOM 855 C C . MET A 1 109 ? 19.325 0.434 -25.151 1.00 94.44 109 MET A C 1
ATOM 857 O O . MET A 1 109 ? 20.213 0.886 -25.871 1.00 94.44 109 MET A O 1
ATOM 861 N N . ARG A 1 110 ? 18.114 0.109 -25.614 1.00 95.88 110 ARG A N 1
ATOM 862 C CA . ARG A 1 110 ? 17.710 0.194 -27.023 1.00 95.88 110 ARG A CA 1
ATOM 863 C C . ARG A 1 110 ? 17.601 1.629 -27.527 1.00 95.88 110 ARG A C 1
ATOM 865 O O . ARG A 1 110 ? 18.021 1.896 -28.649 1.00 95.88 110 ARG A O 1
ATOM 872 N N . HIS A 1 111 ? 17.026 2.526 -26.729 1.00 95.69 111 HIS A N 1
ATOM 873 C CA . HIS A 1 111 ? 16.735 3.895 -27.168 1.00 95.69 111 HIS A CA 1
ATOM 874 C C . HIS A 1 111 ? 17.788 4.910 -26.736 1.00 95.69 111 HIS A C 1
ATOM 876 O O . HIS A 1 111 ? 18.083 5.832 -27.489 1.00 95.69 111 HIS A O 1
ATOM 882 N N . LEU A 1 112 ? 18.355 4.763 -25.538 1.00 93.00 112 LEU A N 1
ATOM 883 C CA . LEU A 1 112 ? 19.264 5.758 -24.957 1.00 93.00 112 LEU A CA 1
ATOM 884 C C . LEU A 1 112 ? 20.729 5.308 -25.017 1.00 93.00 112 LEU A C 1
ATOM 886 O O . LEU A 1 112 ? 21.631 6.139 -25.109 1.00 93.00 112 LEU A O 1
ATOM 890 N N . GLY A 1 113 ? 20.970 3.995 -25.023 1.00 91.06 113 GLY A N 1
ATOM 891 C CA . GLY A 1 113 ? 22.298 3.396 -25.119 1.00 91.06 113 GLY A CA 1
ATOM 892 C C . GLY A 1 113 ? 22.905 3.016 -23.766 1.00 91.06 113 GLY A C 1
ATOM 893 O O . GLY A 1 113 ? 22.388 3.337 -22.701 1.00 91.06 113 GLY A O 1
ATOM 894 N N . HIS A 1 114 ? 24.048 2.326 -23.814 1.00 90.25 114 HIS A N 1
ATOM 895 C CA . HIS A 1 114 ? 24.663 1.638 -22.666 1.00 90.25 114 HIS A CA 1
ATOM 896 C C . HIS A 1 114 ? 25.139 2.530 -21.512 1.00 90.25 114 HIS A C 1
ATOM 898 O O . HIS A 1 114 ? 25.453 2.024 -20.437 1.00 90.25 114 HIS A O 1
ATOM 904 N N . ARG A 1 115 ? 25.230 3.843 -21.739 1.00 91.38 115 ARG A N 1
ATOM 905 C CA . ARG A 1 115 ? 25.625 4.818 -20.716 1.00 91.38 115 ARG A CA 1
ATOM 906 C C . ARG A 1 115 ? 24.458 5.239 -19.827 1.00 91.38 115 ARG A C 1
ATOM 908 O O . ARG A 1 115 ? 24.697 5.815 -18.774 1.00 91.38 115 ARG A O 1
ATOM 915 N N . TRP A 1 116 ? 23.221 4.953 -20.228 1.00 93.62 116 TRP A N 1
ATOM 916 C CA . TRP A 1 116 ? 22.034 5.243 -19.435 1.00 93.62 116 TRP A CA 1
ATOM 917 C C . TRP A 1 116 ? 21.680 4.056 -18.553 1.00 93.62 116 TRP A C 1
ATOM 919 O O . TRP A 1 116 ? 21.572 2.924 -19.027 1.00 93.62 116 TRP A O 1
ATOM 929 N N . ILE A 1 117 ? 21.473 4.321 -17.268 1.00 93.38 117 ILE A N 1
ATOM 930 C CA . ILE A 1 117 ? 21.086 3.306 -16.292 1.00 93.38 117 ILE A CA 1
ATOM 931 C C . ILE A 1 117 ? 19.888 3.774 -15.478 1.00 93.38 117 ILE A C 1
ATOM 933 O O . ILE A 1 117 ? 19.707 4.962 -15.228 1.00 93.38 117 ILE A O 1
ATOM 937 N N . ILE A 1 118 ? 19.078 2.825 -15.022 1.00 94.12 118 ILE A N 1
ATOM 938 C CA . ILE A 1 118 ? 18.005 3.099 -14.069 1.00 94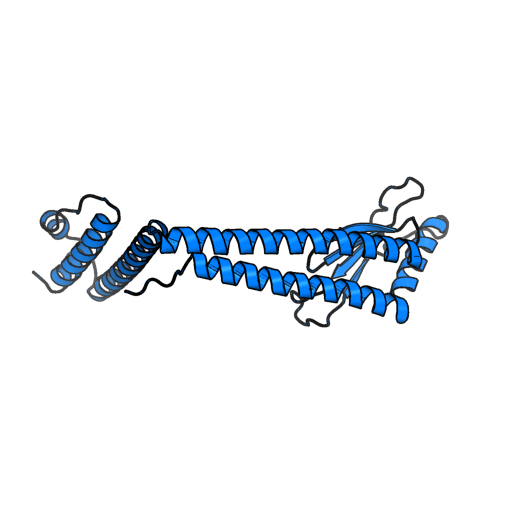.12 118 ILE A CA 1
ATOM 939 C C . ILE A 1 118 ? 18.595 2.962 -12.670 1.00 94.12 118 ILE A C 1
ATOM 941 O O . ILE A 1 118 ? 19.012 1.870 -12.283 1.00 94.12 118 ILE A O 1
ATOM 945 N N . ARG A 1 119 ? 18.628 4.058 -11.911 1.00 90.25 119 ARG A N 1
ATOM 946 C CA . ARG A 1 119 ? 19.097 4.046 -10.518 1.00 90.25 119 ARG A CA 1
ATOM 947 C C . ARG A 1 119 ? 17.987 3.661 -9.550 1.00 90.25 119 ARG A C 1
ATOM 949 O O . ARG A 1 119 ? 18.192 2.817 -8.687 1.00 90.25 119 ARG A O 1
ATOM 956 N N . ASN A 1 120 ? 16.818 4.276 -9.706 1.00 89.94 120 ASN A N 1
ATOM 957 C CA . ASN A 1 120 ? 15.655 4.067 -8.849 1.00 89.94 120 ASN A CA 1
ATOM 958 C C . ASN A 1 120 ? 14.421 3.803 -9.709 1.00 89.94 120 ASN A C 1
ATOM 960 O O . ASN A 1 120 ? 14.230 4.473 -10.721 1.00 89.94 120 ASN A O 1
ATOM 964 N N . PHE A 1 121 ? 13.568 2.879 -9.273 1.00 93.06 121 PHE A N 1
ATOM 965 C CA . PHE A 1 121 ? 12.291 2.564 -9.910 1.00 93.06 121 PHE A CA 1
ATOM 966 C C . PHE A 1 121 ? 11.269 2.140 -8.849 1.00 93.06 121 PHE A C 1
ATOM 968 O O . PHE A 1 121 ? 11.488 1.177 -8.110 1.00 93.06 121 PHE A O 1
ATOM 975 N N . ASN A 1 122 ? 10.170 2.885 -8.747 1.00 89.38 122 ASN A N 1
ATOM 976 C CA . ASN A 1 122 ? 9.081 2.648 -7.800 1.00 89.38 122 ASN A CA 1
ATOM 977 C C . ASN A 1 122 ? 7.715 2.902 -8.466 1.00 89.38 122 ASN A C 1
ATOM 979 O O . ASN A 1 122 ? 7.637 3.068 -9.672 1.00 89.38 122 ASN A O 1
ATOM 983 N N . GLN A 1 123 ? 6.625 2.893 -7.700 1.00 88.75 123 GLN A N 1
ATOM 984 C CA . GLN A 1 123 ? 5.252 3.002 -8.213 1.00 88.75 123 GLN A CA 1
ATOM 985 C C . GLN A 1 123 ? 4.937 4.299 -8.982 1.00 88.75 123 GLN A C 1
ATOM 987 O O . GLN A 1 123 ? 4.046 4.283 -9.837 1.00 88.75 123 GLN A O 1
ATOM 992 N N . SER A 1 124 ? 5.613 5.407 -8.673 1.00 89.19 124 SER A N 1
ATOM 993 C CA . SER A 1 124 ? 5.263 6.738 -9.199 1.00 89.19 124 SER A CA 1
ATOM 994 C C . SER A 1 124 ? 6.454 7.565 -9.685 1.00 89.19 124 SER A C 1
ATOM 996 O O . SER A 1 124 ? 6.301 8.691 -10.160 1.00 89.19 124 SER A O 1
ATOM 998 N N . SER A 1 125 ? 7.666 7.020 -9.605 1.00 90.88 125 SER A N 1
ATOM 999 C CA . SER A 1 125 ? 8.855 7.676 -10.135 1.00 90.88 125 SER A CA 1
ATOM 1000 C C . SER A 1 125 ? 9.953 6.700 -10.529 1.00 90.88 125 SER A C 1
ATOM 1002 O O . SER A 1 125 ? 10.028 5.554 -10.073 1.00 90.88 125 SER A O 1
ATOM 1004 N N . LEU A 1 126 ? 10.827 7.164 -11.414 1.00 93.56 126 LEU A N 1
ATOM 1005 C CA . LEU A 1 126 ? 12.096 6.516 -11.706 1.00 93.56 126 LEU A CA 1
ATOM 1006 C C . LEU A 1 126 ? 13.171 7.571 -11.960 1.00 93.56 126 LEU A C 1
ATOM 1008 O O . LEU A 1 126 ? 12.867 8.713 -12.316 1.00 93.56 126 LEU A O 1
ATOM 1012 N N . THR A 1 127 ? 14.427 7.173 -11.803 1.00 92.94 127 THR A N 1
ATOM 1013 C CA . THR A 1 127 ? 15.567 8.018 -12.153 1.00 92.94 127 THR A CA 1
ATOM 1014 C C . THR A 1 127 ? 16.469 7.315 -13.151 1.00 92.94 127 THR A C 1
ATOM 1016 O O . THR A 1 127 ? 16.910 6.191 -12.897 1.00 92.94 127 THR A O 1
ATOM 1019 N N . LEU A 1 128 ? 16.736 7.996 -14.264 1.00 93.50 128 LEU A N 1
ATOM 1020 C CA . LEU A 1 128 ? 17.751 7.621 -15.238 1.00 93.50 128 LEU A CA 1
ATOM 1021 C C . LEU A 1 128 ? 19.022 8.411 -14.935 1.00 93.50 128 LEU A C 1
ATOM 1023 O O . LEU A 1 128 ? 18.992 9.636 -15.004 1.00 93.50 128 LEU A O 1
ATOM 1027 N N . ASP A 1 129 ? 20.118 7.727 -14.636 1.00 92.81 129 ASP A N 1
ATOM 1028 C CA . ASP A 1 129 ? 21.435 8.356 -14.545 1.00 92.81 129 ASP A CA 1
ATOM 1029 C C . ASP A 1 129 ? 22.189 8.149 -15.863 1.00 92.81 129 ASP A C 1
ATOM 1031 O O . ASP A 1 129 ? 22.104 7.086 -16.492 1.00 92.81 129 ASP A O 1
ATOM 1035 N N . PHE A 1 130 ? 22.962 9.156 -16.261 1.00 92.38 130 PHE A N 1
ATOM 1036 C CA . PHE A 1 130 ? 23.922 9.046 -17.348 1.00 92.38 130 PHE A CA 1
ATOM 1037 C C . PHE A 1 130 ? 25.336 8.845 -16.795 1.00 92.38 130 PHE A C 1
ATOM 1039 O O . PHE A 1 130 ? 25.856 9.660 -16.027 1.00 92.38 130 PHE A O 1
ATOM 1046 N N . ASN A 1 131 ? 25.974 7.754 -17.206 1.00 91.19 131 ASN A N 1
ATOM 1047 C CA . ASN A 1 131 ? 27.294 7.371 -16.732 1.00 91.19 131 ASN A CA 1
ATOM 1048 C C . ASN A 1 131 ? 28.417 7.928 -17.610 1.00 91.19 131 ASN A C 1
ATOM 1050 O O . ASN A 1 131 ? 28.340 7.954 -18.842 1.00 91.19 131 ASN A O 1
ATOM 1054 N N . GLY A 1 132 ? 29.511 8.309 -16.955 1.00 86.94 132 GLY A N 1
ATOM 1055 C CA . GLY A 1 132 ? 30.809 8.597 -17.544 1.00 86.94 132 GLY A CA 1
ATOM 1056 C C . GLY A 1 132 ? 31.405 7.389 -18.255 1.00 86.94 132 GLY A C 1
ATOM 1057 O O . GLY A 1 132 ? 30.961 6.251 -18.085 1.00 86.94 132 GLY A O 1
ATOM 1058 N N . ASN A 1 133 ? 32.458 7.628 -19.031 1.00 85.12 133 ASN A N 1
ATOM 1059 C CA . ASN A 1 133 ? 33.243 6.541 -19.629 1.00 85.12 133 ASN A CA 1
ATOM 1060 C C . ASN A 1 133 ? 33.892 5.621 -18.574 1.00 85.12 133 ASN A C 1
ATOM 1062 O O . ASN A 1 133 ? 34.256 4.489 -18.878 1.00 85.12 133 ASN A O 1
ATOM 1066 N N . ASP A 1 134 ? 34.027 6.095 -17.335 1.00 86.38 134 ASP A N 1
ATOM 1067 C CA . ASP A 1 134 ? 34.488 5.323 -16.179 1.00 86.38 134 ASP A CA 1
ATOM 1068 C C . ASP A 1 134 ? 33.385 4.452 -15.542 1.00 86.38 134 ASP A C 1
ATOM 1070 O O . ASP A 1 134 ? 33.631 3.773 -14.543 1.00 86.38 134 ASP A O 1
ATOM 1074 N N . GLY A 1 135 ? 32.172 4.472 -16.107 1.00 85.88 135 GLY A N 1
ATOM 1075 C CA . GLY A 1 135 ? 31.013 3.724 -15.631 1.00 85.88 135 GLY A CA 1
ATOM 1076 C C . GLY A 1 135 ? 30.321 4.335 -14.412 1.00 85.88 135 GLY A C 1
ATOM 1077 O O . GLY A 1 135 ? 29.430 3.692 -13.858 1.00 85.88 135 GLY A O 1
ATOM 1078 N N . LYS A 1 136 ? 30.704 5.543 -13.974 1.00 87.81 136 LYS A N 1
ATOM 1079 C CA . LYS A 1 136 ? 30.109 6.203 -12.803 1.00 87.81 136 LYS A CA 1
ATOM 1080 C C . LYS A 1 136 ? 29.077 7.257 -13.206 1.00 87.81 136 LYS A C 1
ATOM 1082 O O . LYS A 1 136 ? 29.283 7.922 -14.219 1.00 87.81 136 LYS A O 1
ATOM 1087 N N . PRO A 1 137 ? 28.014 7.476 -12.411 1.00 87.25 137 PRO A N 1
ATOM 1088 C CA . PRO A 1 137 ? 27.060 8.551 -12.669 1.00 87.25 137 PRO A CA 1
ATOM 1089 C C . PRO A 1 137 ? 27.743 9.920 -12.724 1.00 87.25 137 PRO A C 1
ATOM 1091 O O . PRO A 1 137 ? 28.524 10.266 -11.831 1.00 87.25 137 PRO A O 1
ATOM 1094 N N . ILE A 1 138 ? 27.431 10.714 -13.750 1.00 84.56 138 ILE A N 1
ATOM 1095 C CA . ILE A 1 138 ? 27.898 12.098 -13.849 1.00 84.56 138 ILE A CA 1
ATOM 1096 C C . ILE A 1 138 ? 26.925 12.994 -13.082 1.00 84.56 138 ILE A C 1
ATOM 1098 O O . ILE A 1 138 ? 25.734 13.051 -13.382 1.00 84.56 138 ILE A O 1
ATOM 1102 N N . PHE A 1 139 ? 27.440 13.730 -12.096 1.00 81.31 139 PHE A N 1
ATOM 1103 C CA . PHE A 1 139 ? 26.634 14.671 -11.321 1.00 81.31 139 PHE A CA 1
ATOM 1104 C C . PHE A 1 139 ? 25.928 15.692 -12.229 1.00 81.31 139 PHE A C 1
ATOM 1106 O O . PHE A 1 139 ? 26.568 16.361 -13.045 1.00 81.31 139 PHE A O 1
ATOM 1113 N N . GLY A 1 140 ? 24.612 15.835 -12.053 1.00 78.75 140 GLY A N 1
ATOM 1114 C CA . GLY A 1 140 ? 23.786 16.761 -12.826 1.00 78.75 140 GLY A CA 1
ATOM 1115 C C . GLY A 1 140 ? 23.454 16.283 -14.242 1.00 78.75 140 GLY A C 1
ATOM 1116 O O . GLY A 1 140 ? 22.995 17.097 -15.043 1.00 78.75 140 GLY A O 1
ATOM 1117 N N . MET A 1 141 ? 23.691 15.005 -14.555 1.00 87.31 141 MET A N 1
ATOM 1118 C CA . MET A 1 141 ? 23.231 14.340 -15.777 1.00 87.31 141 MET A CA 1
ATOM 1119 C C . MET A 1 141 ? 22.302 13.178 -15.423 1.00 87.31 141 MET A C 1
ATOM 1121 O O . MET A 1 141 ? 22.597 12.005 -15.652 1.00 87.31 141 MET A O 1
ATOM 1125 N N . ASP A 1 142 ? 21.171 13.529 -14.832 1.00 88.75 142 ASP A N 1
ATOM 1126 C CA . ASP A 1 142 ? 20.116 12.608 -14.446 1.00 88.75 142 ASP A CA 1
ATOM 1127 C C . ASP A 1 142 ? 18.752 13.148 -14.887 1.00 88.75 142 ASP A C 1
ATOM 1129 O O . ASP A 1 142 ? 18.552 14.357 -15.070 1.00 88.75 142 ASP A O 1
ATOM 1133 N N . ILE A 1 143 ? 17.823 12.219 -15.095 1.00 89.69 143 ILE A N 1
ATOM 1134 C CA . ILE A 1 143 ? 16.433 12.506 -15.427 1.00 89.69 143 ILE A CA 1
ATOM 1135 C C . ILE A 1 143 ? 15.556 11.864 -14.368 1.00 89.69 143 ILE A C 1
ATOM 1137 O O . ILE A 1 143 ? 15.525 10.641 -14.212 1.00 89.69 143 ILE A O 1
ATOM 1141 N N . HIS A 1 144 ? 14.791 12.698 -13.682 1.00 90.44 144 HIS A N 1
ATOM 1142 C CA . HIS A 1 144 ? 13.718 12.277 -12.803 1.00 90.44 144 HIS A CA 1
ATOM 1143 C C . HIS A 1 144 ? 12.416 12.232 -13.590 1.00 90.44 144 HIS A C 1
ATOM 1145 O O . HIS A 1 144 ? 11.950 13.258 -14.083 1.00 90.44 144 HIS A O 1
ATOM 1151 N N . VAL A 1 145 ? 11.824 11.047 -13.696 1.00 89.94 145 VAL A N 1
ATOM 1152 C CA . VAL A 1 145 ? 10.530 10.851 -14.348 1.00 89.94 145 VAL A CA 1
ATOM 1153 C C . VAL A 1 145 ? 9.488 10.602 -13.271 1.00 89.94 145 VAL A C 1
ATOM 1155 O O . VAL A 1 145 ? 9.666 9.706 -12.443 1.00 89.94 145 VAL A O 1
ATOM 1158 N N . TYR A 1 146 ? 8.399 11.361 -13.312 1.00 88.25 146 TYR A N 1
ATOM 1159 C CA . TYR A 1 146 ? 7.235 11.179 -12.450 1.00 88.25 146 TYR A CA 1
ATOM 1160 C C . TYR A 1 146 ? 6.043 10.730 -13.287 1.00 88.25 146 TYR A C 1
ATOM 1162 O O . TYR A 1 146 ? 5.827 11.203 -14.407 1.00 88.25 146 TYR A O 1
ATOM 1170 N N . TYR A 1 147 ? 5.289 9.782 -12.747 1.00 86.69 147 TYR A N 1
ATOM 1171 C CA . TYR A 1 147 ? 4.157 9.157 -13.418 1.00 86.69 147 TYR A CA 1
ATOM 1172 C C . TYR A 1 147 ? 3.181 8.579 -12.395 1.00 86.69 147 TYR A C 1
ATOM 1174 O O . TYR A 1 147 ? 3.519 8.370 -11.233 1.00 86.69 147 TYR A O 1
ATOM 1182 N N . GLY A 1 148 ? 1.976 8.250 -12.850 1.00 73.75 148 GLY A N 1
ATOM 1183 C CA . GLY A 1 148 ? 0.995 7.578 -12.007 1.00 73.75 148 GLY A CA 1
ATOM 1184 C C . GLY A 1 148 ? 0.089 8.531 -11.236 1.00 73.75 148 GLY A C 1
ATOM 1185 O O . GLY A 1 148 ? 0.005 9.717 -11.524 1.00 73.75 148 GLY A O 1
ATOM 1186 N N . THR A 1 149 ? -0.646 7.968 -10.283 1.00 61.75 149 THR A N 1
ATOM 1187 C CA . THR A 1 149 ? -1.839 8.583 -9.670 1.00 61.75 149 THR A CA 1
ATOM 1188 C C . THR A 1 149 ? -1.569 9.481 -8.469 1.00 61.75 149 THR A C 1
ATOM 1190 O O . THR A 1 149 ? -2.508 10.086 -7.966 1.00 61.75 149 THR A O 1
ATOM 1193 N N . ASP A 1 150 ? -0.326 9.551 -7.990 1.00 54.62 150 ASP A N 1
ATOM 1194 C CA . ASP A 1 150 ? 0.057 10.476 -6.910 1.00 54.62 150 ASP A CA 1
ATOM 1195 C C . ASP A 1 150 ? 0.251 11.915 -7.429 1.00 54.62 150 ASP A C 1
ATOM 1197 O O . ASP A 1 150 ? 0.498 12.840 -6.656 1.00 54.62 150 ASP A O 1
ATOM 1201 N N . LEU A 1 151 ? 0.138 12.104 -8.746 1.00 55.72 151 LEU A N 1
ATOM 1202 C CA . LEU A 1 151 ? 0.085 13.399 -9.410 1.00 55.72 151 LEU A CA 1
ATOM 1203 C C . LEU A 1 151 ? -1.372 13.884 -9.482 1.00 55.72 151 LEU A C 1
ATOM 1205 O O . LEU A 1 151 ? -2.298 13.081 -9.604 1.00 55.72 151 LEU A O 1
ATOM 1209 N N . CYS A 1 152 ? -1.587 15.205 -9.416 1.00 52.53 152 CYS A N 1
ATOM 1210 C CA . CYS A 1 152 ? -2.926 15.812 -9.498 1.00 52.53 152 CYS A CA 1
ATOM 1211 C C . CYS A 1 152 ? -3.675 15.431 -10.789 1.00 52.53 152 CYS A C 1
ATOM 1213 O O . CYS A 1 152 ? -4.906 15.479 -10.815 1.00 52.53 152 CYS A O 1
ATOM 1215 N N . ASP A 1 153 ? -2.942 15.052 -11.838 1.00 59.66 153 ASP A N 1
ATOM 1216 C CA . ASP A 1 153 ? -3.469 14.481 -13.070 1.00 59.66 153 ASP A CA 1
ATOM 1217 C C . ASP A 1 153 ? -2.916 13.045 -13.270 1.00 59.66 153 ASP A C 1
ATOM 1219 O O . ASP A 1 153 ? -1.713 12.865 -13.460 1.00 59.66 153 ASP A O 1
ATOM 1223 N N . PRO A 1 154 ? -3.768 11.998 -13.272 1.00 58.03 154 PRO A N 1
ATOM 1224 C CA . PRO A 1 154 ? -3.365 10.611 -13.542 1.00 58.03 154 PRO A CA 1
ATOM 1225 C C . PRO A 1 154 ? -2.748 10.408 -14.932 1.00 58.03 154 PRO A C 1
ATOM 1227 O O . PRO A 1 154 ? -2.121 9.373 -15.203 1.00 58.03 154 PRO A O 1
ATOM 1230 N N . ASP A 1 155 ? -2.965 11.367 -15.839 1.00 63.59 155 ASP A N 1
ATOM 1231 C CA . ASP A 1 155 ? -2.369 11.385 -17.158 1.00 63.59 155 ASP A CA 1
ATOM 1232 C C . ASP A 1 155 ? -1.034 12.122 -17.254 1.00 63.59 155 ASP A C 1
ATOM 1234 O O . ASP A 1 155 ? -0.353 11.991 -18.292 1.00 63.59 155 ASP A O 1
ATOM 1238 N N . GLU A 1 156 ? -0.634 12.785 -16.169 1.00 70.81 156 GLU A N 1
ATOM 1239 C CA . GLU A 1 156 ? 0.607 13.526 -16.041 1.00 70.81 156 GLU A CA 1
ATOM 1240 C C . GLU A 1 156 ? 1.810 12.593 -16.196 1.00 70.81 156 GLU A C 1
ATOM 1242 O O . GLU A 1 156 ? 1.873 11.460 -15.710 1.00 70.81 156 GLU A O 1
ATOM 1247 N N . PHE A 1 157 ? 2.758 13.071 -16.987 1.00 77.06 157 PHE A N 1
ATOM 1248 C CA . PHE A 1 157 ? 4.032 12.426 -17.230 1.00 77.06 157 PHE A CA 1
ATOM 1249 C C . PHE A 1 157 ? 5.046 13.549 -17.335 1.00 77.06 157 PHE A C 1
ATOM 1251 O O . PHE A 1 157 ? 5.059 14.273 -18.334 1.00 77.06 157 PHE A O 1
ATOM 1258 N N . SER A 1 158 ? 5.829 13.740 -16.281 1.00 81.25 158 SER A N 1
ATOM 1259 C CA . SER A 1 158 ? 6.769 14.851 -16.187 1.00 81.25 158 SER A CA 1
ATOM 1260 C C . SER A 1 158 ? 8.194 14.331 -16.079 1.00 81.25 158 SER A C 1
ATOM 1262 O O . SER A 1 158 ? 8.469 13.302 -15.460 1.00 81.25 158 SER A O 1
ATOM 1264 N N . MET A 1 159 ? 9.104 15.039 -16.742 1.00 80.75 159 MET A N 1
ATOM 1265 C CA . MET A 1 159 ? 10.531 14.752 -16.724 1.00 80.75 159 MET A CA 1
ATOM 1266 C C . MET A 1 159 ? 11.262 16.003 -16.259 1.00 80.75 159 MET A C 1
ATOM 1268 O O . MET A 1 159 ? 11.229 17.029 -16.936 1.00 80.75 159 MET A O 1
ATOM 1272 N N . ASN A 1 160 ? 11.932 15.901 -15.118 1.00 82.12 160 ASN A N 1
ATOM 1273 C CA . ASN A 1 160 ? 12.874 16.906 -14.648 1.00 82.12 160 ASN A CA 1
ATOM 1274 C C . ASN A 1 160 ? 14.279 16.455 -15.028 1.00 82.12 160 ASN A C 1
ATOM 1276 O O . ASN A 1 160 ? 14.668 15.329 -14.726 1.00 82.12 160 ASN A O 1
ATOM 1280 N N . TYR A 1 161 ? 15.039 17.333 -15.672 1.00 77.94 161 TYR A N 1
ATOM 1281 C CA . TYR A 1 161 ? 16.422 17.070 -16.046 1.00 77.94 161 TYR A CA 1
ATOM 1282 C C . TYR A 1 161 ? 17.311 18.217 -15.581 1.00 77.94 161 TYR A C 1
ATOM 1284 O O . TYR A 1 161 ? 16.931 19.389 -15.635 1.00 77.94 161 TYR A O 1
ATOM 1292 N N . SER A 1 162 ? 18.517 17.879 -15.141 1.00 69.81 162 SER A N 1
ATOM 1293 C CA . SER A 1 162 ? 19.549 18.869 -14.851 1.00 69.81 162 SER A CA 1
ATOM 1294 C C . SER A 1 162 ? 20.379 19.110 -16.106 1.00 69.81 162 SER A C 1
ATOM 1296 O O . SER A 1 162 ? 20.754 18.173 -16.809 1.00 69.81 162 SER A O 1
ATOM 1298 N N . SER A 1 163 ? 20.646 20.375 -16.437 1.00 60.62 163 SER A N 1
ATOM 1299 C CA . SER A 1 163 ? 21.411 20.703 -17.644 1.00 60.62 163 SER A CA 1
ATOM 1300 C C . SER A 1 163 ? 22.625 21.584 -17.421 1.00 60.62 163 SER A C 1
ATOM 1302 O O . SER A 1 163 ? 23.252 21.854 -18.432 1.00 60.62 163 SER A O 1
ATOM 1304 N N . GLY A 1 164 ? 22.952 22.001 -16.183 1.00 60.78 164 GLY A N 1
ATOM 1305 C CA . GLY A 1 164 ? 24.158 22.740 -15.732 1.00 60.78 164 GLY A CA 1
ATOM 1306 C C . GLY A 1 164 ? 24.809 23.779 -16.679 1.00 60.78 164 GLY A C 1
ATOM 1307 O O . GLY A 1 164 ? 24.256 24.167 -17.698 1.00 60.78 164 GLY A O 1
ATOM 1308 N N . CYS A 1 165 ? 26.043 24.202 -16.376 1.00 55.84 165 CYS A N 1
ATOM 1309 C CA . CYS A 1 165 ? 26.924 24.956 -17.295 1.00 55.84 165 CYS A CA 1
ATOM 1310 C C . CYS A 1 165 ? 28.128 24.083 -17.687 1.00 55.84 165 CYS A C 1
ATOM 1312 O O . CYS A 1 165 ? 28.551 23.252 -16.880 1.00 55.84 165 CYS A O 1
ATOM 1314 N N . PHE A 1 166 ? 28.677 24.227 -18.901 1.00 57.72 166 PHE A N 1
ATOM 1315 C CA . PHE A 1 166 ? 29.839 23.439 -19.340 1.00 57.72 166 PHE A CA 1
ATOM 1316 C C . PHE A 1 166 ? 30.705 24.112 -20.403 1.00 57.72 166 PHE A C 1
ATOM 1318 O O . PHE A 1 166 ? 30.257 25.015 -21.106 1.00 57.72 166 PHE A O 1
ATOM 1325 N N . ASP A 1 167 ? 31.944 23.626 -20.510 1.00 57.41 167 ASP A N 1
ATOM 1326 C CA . ASP A 1 167 ? 32.905 24.009 -21.542 1.00 57.41 167 ASP A CA 1
ATOM 1327 C C . ASP A 1 167 ? 32.633 23.229 -22.841 1.00 57.41 167 ASP A C 1
ATOM 1329 O O . ASP A 1 167 ? 32.578 21.999 -22.851 1.00 57.41 167 ASP A O 1
ATOM 1333 N N . MET A 1 168 ? 32.515 23.940 -23.965 1.00 57.78 168 MET A N 1
ATOM 1334 C CA . MET A 1 168 ? 32.385 23.348 -25.301 1.00 57.78 168 MET A CA 1
ATOM 1335 C C . MET A 1 168 ? 33.629 22.561 -25.752 1.00 57.78 168 MET A C 1
ATOM 1337 O O . MET A 1 168 ? 33.667 22.068 -26.869 1.00 57.78 168 MET A O 1
ATOM 1341 N N . LYS A 1 169 ? 34.676 22.425 -24.938 1.00 59.59 169 LYS A N 1
ATOM 1342 C CA . LYS A 1 169 ? 35.834 21.572 -25.246 1.00 59.59 169 LYS A CA 1
ATOM 1343 C C . LYS A 1 169 ? 35.727 20.155 -24.675 1.00 59.59 169 LYS A C 1
ATOM 1345 O O . LYS A 1 169 ? 36.497 19.292 -25.082 1.00 59.59 169 LYS A O 1
ATOM 1350 N N . THR A 1 170 ? 34.758 19.879 -23.798 1.00 57.81 170 THR A N 1
ATOM 1351 C CA . THR A 1 170 ? 34.519 18.554 -23.180 1.00 57.81 170 THR A CA 1
ATOM 1352 C C . THR A 1 170 ? 33.301 17.825 -23.780 1.00 57.81 170 THR A C 1
ATOM 1354 O O . THR A 1 170 ? 32.625 17.047 -23.114 1.00 57.81 170 THR A O 1
ATOM 1357 N N . ILE A 1 171 ? 33.022 18.078 -25.067 1.00 60.44 171 ILE A N 1
ATOM 1358 C CA . ILE A 1 171 ? 31.760 17.796 -25.783 1.00 60.44 171 ILE A CA 1
ATOM 1359 C C . ILE A 1 171 ? 31.243 16.348 -25.726 1.00 60.44 171 ILE A C 1
ATOM 1361 O O . ILE A 1 171 ? 30.027 16.171 -25.790 1.00 60.44 171 ILE A O 1
ATOM 1365 N N . SER A 1 172 ? 32.093 15.320 -25.637 1.00 71.00 172 SER A N 1
ATOM 1366 C CA . SER A 1 172 ? 31.669 13.948 -25.978 1.00 71.00 172 SER A CA 1
ATOM 1367 C C . SER A 1 172 ? 30.559 13.403 -25.074 1.00 71.00 172 SER A C 1
ATOM 1369 O O . SER A 1 172 ? 29.523 12.968 -25.564 1.00 71.00 172 SER A O 1
ATOM 1371 N N . GLU A 1 173 ? 30.717 13.489 -23.755 1.00 78.06 173 GLU A N 1
ATOM 1372 C CA . GLU A 1 173 ? 29.748 12.918 -22.809 1.00 78.06 173 GLU A CA 1
ATOM 1373 C C . GLU A 1 173 ? 28.439 13.711 -22.770 1.00 78.06 173 GLU A C 1
ATOM 1375 O O . GLU A 1 173 ? 27.357 13.148 -22.620 1.00 78.06 173 GLU A O 1
ATOM 1380 N N . ARG A 1 174 ? 28.517 15.030 -22.974 1.00 78.69 174 ARG A N 1
ATOM 1381 C CA . ARG A 1 174 ? 27.329 15.887 -22.989 1.00 78.69 174 ARG A CA 1
ATOM 1382 C C . ARG A 1 174 ? 26.525 15.743 -24.269 1.00 78.69 174 ARG A C 1
ATOM 1384 O O . ARG A 1 174 ? 25.306 15.855 -24.225 1.00 78.69 174 ARG A O 1
ATOM 1391 N N . HIS A 1 175 ? 27.195 15.509 -25.394 1.00 80.88 175 HIS A N 1
ATOM 1392 C CA . HIS A 1 175 ? 26.531 15.203 -26.652 1.00 80.88 175 HIS A CA 1
ATOM 1393 C C . HIS A 1 175 ? 25.683 13.933 -26.521 1.00 80.88 175 HIS A C 1
ATOM 1395 O O . HIS A 1 175 ? 24.515 13.937 -26.907 1.00 80.88 175 HIS A O 1
ATOM 1401 N N . ASP A 1 176 ? 26.238 12.879 -25.922 1.00 84.75 176 ASP A N 1
ATOM 1402 C CA . ASP A 1 176 ? 25.531 11.618 -25.682 1.00 84.75 176 ASP A CA 1
ATOM 1403 C C . ASP A 1 176 ? 24.352 11.803 -24.709 1.00 84.75 176 ASP A C 1
ATOM 1405 O O . ASP A 1 176 ? 23.245 11.327 -24.974 1.00 84.75 176 ASP A O 1
ATOM 1409 N N . TYR A 1 177 ? 24.553 12.567 -23.628 1.00 87.56 177 TYR A N 1
ATOM 1410 C CA . TYR A 1 177 ? 23.489 12.932 -22.687 1.00 87.56 177 TYR A CA 1
ATOM 1411 C C . TYR A 1 177 ? 22.347 13.711 -23.367 1.00 87.56 177 TYR A C 1
ATOM 1413 O O . TYR A 1 177 ? 21.176 13.343 -23.268 1.00 87.56 177 TYR A O 1
ATOM 1421 N N . LEU A 1 178 ? 22.668 14.768 -24.119 1.00 85.69 178 LEU A N 1
ATOM 1422 C CA . LEU A 1 178 ? 21.668 15.568 -24.835 1.00 85.69 178 LEU A CA 1
ATOM 1423 C C . LEU A 1 178 ? 20.976 14.760 -25.940 1.00 85.69 178 LEU A C 1
ATOM 1425 O O . LEU A 1 178 ? 19.782 14.933 -26.165 1.00 85.69 178 LEU A O 1
ATOM 1429 N N . SER A 1 179 ? 21.686 13.842 -26.596 1.00 87.62 179 SER A N 1
ATOM 1430 C CA . SER A 1 179 ? 21.104 12.940 -27.597 1.00 87.62 179 SER A CA 1
ATOM 1431 C C . SER A 1 179 ? 20.098 11.967 -26.979 1.00 87.62 179 SER A C 1
ATOM 1433 O O . SER A 1 179 ? 19.046 11.711 -27.573 1.00 87.62 179 SER A O 1
ATOM 1435 N N . GLY A 1 180 ? 20.378 11.460 -25.774 1.00 89.62 180 GLY A N 1
ATOM 1436 C CA . GLY A 1 180 ? 19.429 10.654 -25.005 1.00 89.62 180 GLY A CA 1
ATOM 1437 C C . GLY A 1 180 ? 18.186 11.454 -24.609 1.00 89.62 180 GLY A C 1
ATOM 1438 O O . GLY A 1 180 ? 17.068 11.005 -24.862 1.00 89.62 180 GLY A O 1
ATOM 1439 N N . LEU A 1 181 ? 18.363 12.684 -24.108 1.00 87.56 181 LEU A N 1
ATOM 1440 C CA . LEU A 1 181 ? 17.254 13.606 -23.820 1.00 87.56 181 LEU A CA 1
ATOM 1441 C C . LEU A 1 181 ? 16.386 13.865 -25.059 1.00 87.56 181 LEU A C 1
ATOM 1443 O O . LEU A 1 181 ? 15.170 13.706 -25.005 1.00 87.56 181 LEU A O 1
ATOM 1447 N N . CYS A 1 182 ? 17.004 14.194 -26.196 1.00 88.25 182 CYS A N 1
ATOM 1448 C CA . CYS A 1 182 ? 16.305 14.379 -27.469 1.00 88.25 182 CYS A CA 1
ATOM 1449 C C . CYS A 1 182 ? 15.615 13.102 -27.966 1.00 88.25 182 CYS A C 1
ATOM 1451 O O . CYS A 1 182 ? 14.658 13.173 -28.730 1.00 88.25 182 CYS A O 1
ATOM 1453 N N . THR A 1 183 ? 16.091 11.920 -27.575 1.00 93.12 183 THR A N 1
ATOM 1454 C CA . THR A 1 183 ? 15.428 10.660 -27.927 1.00 93.12 183 THR A CA 1
ATOM 1455 C C . THR A 1 183 ? 14.179 10.435 -27.081 1.00 93.12 183 THR A C 1
ATOM 1457 O O . THR A 1 183 ? 13.155 10.038 -27.629 1.00 93.12 183 THR A O 1
ATOM 1460 N N . LEU A 1 184 ? 14.211 10.787 -25.793 1.00 89.19 184 LEU A N 1
ATOM 1461 C CA . LEU A 1 184 ? 13.043 10.736 -24.905 1.00 89.19 184 LEU A CA 1
ATOM 1462 C C . LEU A 1 184 ? 11.939 11.741 -25.262 1.00 89.19 184 LEU A C 1
ATOM 1464 O O . LEU A 1 184 ? 10.826 11.609 -24.760 1.00 89.19 184 LEU A O 1
ATOM 1468 N N . THR A 1 185 ? 12.208 12.724 -26.125 1.00 85.69 185 THR A N 1
ATOM 1469 C CA . THR A 1 185 ? 11.184 13.647 -26.645 1.00 85.69 185 THR A CA 1
ATOM 1470 C C . THR A 1 185 ? 10.571 13.194 -27.972 1.00 85.69 185 THR A C 1
ATOM 1472 O O . THR A 1 185 ? 9.614 13.815 -28.440 1.00 85.69 185 THR A O 1
ATOM 1475 N N . LYS A 1 186 ? 11.064 12.107 -28.585 1.00 93.44 186 LYS A N 1
ATOM 1476 C CA . LYS A 1 186 ? 10.457 11.537 -29.797 1.00 93.44 186 LYS A CA 1
ATOM 1477 C C . LYS A 1 186 ? 9.114 10.899 -29.456 1.00 93.44 186 LYS A C 1
ATOM 1479 O O . LYS A 1 186 ? 8.997 10.161 -28.479 1.00 93.44 186 LYS A O 1
ATOM 1484 N N . GLN A 1 187 ? 8.103 11.177 -30.278 1.00 92.19 187 GLN A N 1
ATOM 1485 C CA . GLN A 1 187 ? 6.709 10.825 -29.996 1.00 92.19 187 GLN A CA 1
ATOM 1486 C C . GLN A 1 187 ? 6.494 9.320 -29.781 1.00 92.19 187 GLN A C 1
ATOM 1488 O O . GLN A 1 187 ? 5.768 8.921 -28.874 1.00 92.19 187 GLN A O 1
ATOM 1493 N N . ASP A 1 188 ? 7.102 8.480 -30.611 1.00 94.75 188 ASP A N 1
ATOM 1494 C CA . ASP A 1 188 ? 7.023 7.022 -30.522 1.00 94.75 188 ASP A CA 1
ATOM 1495 C C . ASP A 1 188 ? 7.706 6.496 -29.252 1.00 94.75 188 ASP A C 1
ATOM 1497 O O . ASP A 1 188 ? 7.103 5.723 -28.504 1.00 94.75 188 ASP A O 1
ATOM 1501 N N . VAL A 1 189 ? 8.907 7.002 -28.956 1.00 94.25 189 VAL A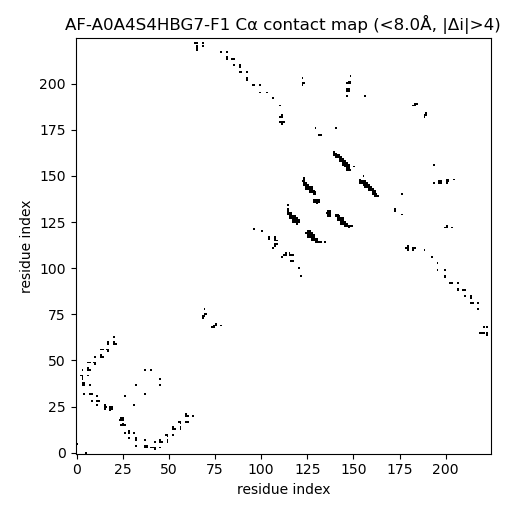 N 1
ATOM 1502 C CA . VAL A 1 189 ? 9.704 6.623 -27.781 1.00 94.25 189 VAL A CA 1
ATOM 1503 C C . VAL A 1 189 ? 8.997 7.011 -26.482 1.00 94.25 189 VAL A C 1
ATOM 1505 O O . VAL A 1 189 ? 8.815 6.171 -25.600 1.00 94.25 189 VAL A O 1
ATOM 1508 N N . VAL A 1 190 ? 8.541 8.262 -26.362 1.00 90.56 190 VAL A N 1
ATOM 1509 C CA . VAL A 1 190 ? 7.845 8.735 -25.155 1.00 90.56 190 VAL A CA 1
ATOM 1510 C C . VAL A 1 190 ? 6.505 8.027 -24.965 1.00 90.56 190 VAL A C 1
ATOM 1512 O O . VAL A 1 190 ? 6.110 7.754 -23.833 1.00 90.56 190 VAL A O 1
ATOM 1515 N N . THR A 1 191 ? 5.811 7.678 -26.053 1.00 91.69 191 THR A N 1
ATOM 1516 C CA . THR A 1 191 ? 4.543 6.936 -25.984 1.00 91.69 191 THR A CA 1
ATOM 1517 C C . THR A 1 191 ? 4.763 5.516 -25.469 1.00 91.69 191 THR A C 1
ATOM 1519 O O . THR A 1 191 ? 4.021 5.069 -24.592 1.00 91.69 191 THR A O 1
ATOM 1522 N N . GLU A 1 192 ? 5.784 4.816 -25.972 1.00 94.81 192 GLU A N 1
ATOM 1523 C CA . GLU A 1 192 ? 6.182 3.494 -25.478 1.00 94.81 192 GLU A CA 1
ATOM 1524 C C . GLU A 1 192 ? 6.538 3.558 -23.985 1.00 94.81 192 GLU A C 1
ATOM 1526 O O . GLU A 1 192 ? 5.959 2.829 -23.175 1.00 94.81 192 GLU A O 1
ATOM 1531 N N . PHE A 1 193 ? 7.406 4.499 -23.608 1.00 92.94 193 PHE A N 1
ATOM 1532 C CA . PHE A 1 193 ? 7.876 4.665 -22.235 1.00 92.94 193 PHE A CA 1
ATOM 1533 C C . PHE A 1 193 ? 6.735 4.975 -21.261 1.00 92.94 193 PHE A C 1
ATOM 1535 O O . PHE A 1 193 ? 6.557 4.303 -20.242 1.00 92.94 193 PHE A O 1
ATOM 1542 N N . LYS A 1 194 ? 5.889 5.950 -21.618 1.00 90.50 194 LYS A N 1
ATOM 1543 C CA . LYS A 1 194 ? 4.712 6.343 -20.838 1.00 90.50 194 LYS A CA 1
ATOM 1544 C C . LYS A 1 194 ? 3.740 5.179 -20.674 1.00 90.50 194 LYS A C 1
ATOM 1546 O O . LYS A 1 194 ? 3.173 5.013 -19.595 1.00 90.50 194 LYS A O 1
ATOM 1551 N N . LYS A 1 195 ? 3.545 4.358 -21.712 1.00 90.88 195 LYS A N 1
ATOM 1552 C CA . LYS A 1 195 ? 2.665 3.182 -21.653 1.00 90.88 195 LYS A CA 1
ATOM 1553 C C . LYS A 1 195 ? 3.166 2.155 -20.637 1.00 90.88 195 LYS A C 1
ATOM 1555 O O . LYS A 1 195 ? 2.356 1.679 -19.844 1.00 90.88 195 LYS A O 1
ATOM 1560 N N . MET A 1 196 ? 4.464 1.847 -20.635 1.00 93.19 196 MET A N 1
ATOM 1561 C CA . MET A 1 196 ? 5.068 0.904 -19.683 1.00 93.19 196 MET A CA 1
ATOM 1562 C C . MET A 1 196 ? 4.887 1.379 -18.237 1.00 93.19 196 MET A C 1
ATOM 1564 O O . MET A 1 196 ? 4.356 0.654 -17.396 1.00 93.19 196 MET A O 1
ATOM 1568 N N . LEU A 1 197 ? 5.247 2.634 -17.968 1.00 92.25 197 LEU A N 1
ATOM 1569 C CA . LEU A 1 197 ? 5.225 3.201 -16.619 1.00 92.25 197 LEU A CA 1
ATOM 1570 C C . LEU A 1 197 ? 3.806 3.387 -16.078 1.00 92.25 197 LEU A C 1
ATOM 1572 O O . LEU A 1 197 ? 3.538 3.071 -14.919 1.00 92.25 197 LEU A O 1
ATOM 1576 N N . LYS A 1 198 ? 2.861 3.821 -16.922 1.00 89.31 198 LYS A N 1
ATOM 1577 C CA . LYS A 1 198 ? 1.448 3.915 -16.531 1.00 89.31 198 LYS A CA 1
ATOM 1578 C C . LYS A 1 198 ? 0.820 2.554 -16.264 1.00 89.31 198 LYS A C 1
ATOM 1580 O O . LYS A 1 198 ? 0.032 2.438 -15.328 1.00 89.31 198 LYS A O 1
ATOM 1585 N N . ALA A 1 199 ? 1.132 1.543 -17.077 1.00 90.62 199 ALA A N 1
ATOM 1586 C CA . ALA A 1 199 ? 0.617 0.193 -16.865 1.00 90.62 199 ALA A CA 1
ATOM 1587 C C . ALA A 1 199 ? 1.094 -0.365 -15.519 1.00 90.62 199 ALA A C 1
ATOM 1589 O O . ALA A 1 199 ? 0.277 -0.843 -14.734 1.00 90.62 199 ALA A O 1
ATOM 1590 N N . TYR A 1 200 ? 2.386 -0.213 -15.223 1.00 93.25 200 TYR A N 1
ATOM 1591 C CA . TYR A 1 200 ? 2.961 -0.611 -13.943 1.00 93.25 200 TYR A CA 1
ATOM 1592 C C . TYR A 1 200 ? 2.352 0.155 -12.761 1.00 93.25 200 TYR A C 1
ATOM 1594 O O . TYR A 1 200 ? 1.896 -0.455 -11.799 1.00 93.25 200 TYR A O 1
ATOM 1602 N N . SER A 1 201 ? 2.260 1.485 -12.850 1.00 91.81 201 SER A N 1
ATOM 1603 C CA . SER A 1 201 ? 1.693 2.304 -11.772 1.00 91.81 201 SER A CA 1
ATOM 1604 C C . SER A 1 201 ? 0.232 1.947 -11.473 1.00 91.81 201 SER A C 1
ATOM 1606 O O . SER A 1 201 ? -0.144 1.772 -10.313 1.00 91.81 201 SER A O 1
ATOM 1608 N N . ARG A 1 202 ? -0.588 1.742 -12.516 1.00 90.38 202 ARG A N 1
ATOM 1609 C CA . ARG A 1 202 ? -1.979 1.287 -12.367 1.00 90.38 202 ARG A CA 1
ATOM 1610 C C . ARG A 1 202 ? -2.055 -0.070 -11.671 1.00 90.38 202 ARG A C 1
ATOM 1612 O O . ARG A 1 202 ? -2.827 -0.214 -10.729 1.00 90.38 202 ARG A O 1
ATOM 1619 N N . PHE A 1 203 ? -1.229 -1.022 -12.098 1.00 93.12 203 PHE A N 1
ATOM 1620 C CA . PHE A 1 203 ? -1.146 -2.337 -11.472 1.00 93.12 203 PHE A CA 1
ATOM 1621 C C . PHE A 1 203 ? -0.797 -2.228 -9.979 1.00 93.12 203 PHE A C 1
ATOM 1623 O O . PHE A 1 203 ? -1.463 -2.830 -9.139 1.00 93.12 203 PHE A O 1
ATOM 1630 N N . CYS A 1 204 ? 0.193 -1.403 -9.624 1.00 92.88 204 CYS A N 1
ATOM 1631 C CA . CYS A 1 204 ? 0.551 -1.169 -8.228 1.00 92.88 204 CYS A CA 1
ATOM 1632 C C . CYS A 1 204 ? -0.611 -0.589 -7.412 1.00 92.88 204 CYS A C 1
ATOM 1634 O O . CYS A 1 204 ? -0.869 -1.061 -6.308 1.00 92.88 204 CYS A O 1
ATOM 1636 N N . ASN A 1 205 ? -1.334 0.395 -7.951 1.00 91.06 205 ASN A N 1
ATOM 1637 C CA . ASN A 1 205 ? -2.485 0.998 -7.273 1.00 91.06 205 ASN A CA 1
ATOM 1638 C C . ASN A 1 205 ? -3.605 -0.002 -6.990 1.00 91.06 205 ASN A C 1
ATOM 1640 O O . ASN A 1 205 ? -4.160 -0.009 -5.891 1.00 91.06 205 ASN A O 1
ATOM 1644 N N . GLU A 1 206 ? -3.938 -0.840 -7.972 1.00 92.38 206 GLU A N 1
ATOM 1645 C CA . GLU A 1 206 ? -4.973 -1.868 -7.837 1.00 92.38 206 GLU A CA 1
ATOM 1646 C C . GLU A 1 206 ? -4.621 -2.842 -6.705 1.00 92.38 206 GLU A C 1
ATOM 1648 O O . GLU A 1 206 ? -5.437 -3.080 -5.813 1.00 92.38 206 GLU A O 1
ATOM 1653 N N . TYR A 1 207 ? -3.375 -3.321 -6.670 1.00 95.31 207 TYR A N 1
ATOM 1654 C CA . TYR A 1 207 ? -2.914 -4.257 -5.644 1.00 95.31 207 TYR A CA 1
ATOM 1655 C C . TYR A 1 207 ? -2.730 -3.610 -4.267 1.00 95.31 207 TYR A C 1
ATOM 1657 O O . TYR A 1 207 ? -3.045 -4.238 -3.257 1.00 95.31 207 TYR A O 1
ATOM 1665 N N . HIS A 1 208 ? -2.272 -2.358 -4.181 1.00 93.56 208 HIS A N 1
ATOM 1666 C CA . HIS A 1 208 ? -2.237 -1.634 -2.907 1.00 93.56 208 HIS A CA 1
ATOM 1667 C C . HIS A 1 208 ? -3.650 -1.420 -2.350 1.00 93.56 208 HIS A C 1
ATOM 1669 O O . HIS A 1 208 ? -3.887 -1.696 -1.174 1.00 93.56 208 HIS A O 1
ATOM 1675 N N . THR A 1 209 ? -4.607 -1.052 -3.207 1.00 94.06 209 THR A N 1
ATOM 1676 C CA . THR A 1 209 ? -6.024 -0.930 -2.832 1.00 94.06 209 THR A CA 1
ATOM 1677 C C . THR A 1 209 ? -6.590 -2.268 -2.356 1.00 94.06 209 THR A C 1
ATOM 1679 O O . THR A 1 209 ? -7.294 -2.326 -1.347 1.00 94.06 209 THR A O 1
ATOM 1682 N N . GLU A 1 210 ? -6.274 -3.369 -3.043 1.00 95.69 210 GLU A N 1
ATOM 1683 C CA . GLU A 1 210 ? -6.680 -4.708 -2.616 1.00 95.69 210 GLU A CA 1
ATOM 1684 C C . GLU A 1 210 ? -6.086 -5.070 -1.248 1.00 95.69 210 GLU A C 1
ATOM 1686 O O . GLU A 1 210 ? -6.820 -5.498 -0.354 1.00 95.69 210 GLU A O 1
ATOM 1691 N N . ILE A 1 211 ? -4.784 -4.855 -1.046 1.00 97.19 211 ILE A N 1
ATOM 1692 C CA . ILE A 1 211 ? -4.108 -5.126 0.228 1.00 97.19 211 ILE A CA 1
ATOM 1693 C C . ILE A 1 211 ? -4.740 -4.318 1.363 1.00 97.19 211 ILE A C 1
ATOM 1695 O O . ILE A 1 211 ? -4.987 -4.872 2.437 1.00 97.19 211 ILE A O 1
ATOM 1699 N N . ASP A 1 212 ? -5.038 -3.040 1.145 1.00 96.31 212 ASP A N 1
ATOM 1700 C CA . ASP A 1 212 ? -5.664 -2.196 2.161 1.00 96.31 212 ASP A CA 1
ATOM 1701 C C . ASP A 1 212 ? -7.102 -2.637 2.458 1.00 96.31 212 ASP A C 1
ATOM 1703 O O . ASP A 1 212 ? -7.495 -2.716 3.623 1.00 96.31 212 ASP A O 1
ATOM 1707 N N . ASN A 1 213 ? -7.861 -3.066 1.446 1.00 96.38 213 ASN A N 1
ATOM 1708 C CA . ASN A 1 213 ? -9.174 -3.683 1.643 1.00 96.38 213 ASN A CA 1
ATOM 1709 C C . ASN A 1 213 ? -9.095 -4.991 2.450 1.00 96.38 213 ASN A C 1
ATOM 1711 O O . ASN A 1 213 ? -9.934 -5.235 3.322 1.00 96.38 213 ASN A O 1
ATOM 1715 N N . LEU A 1 214 ? -8.088 -5.834 2.205 1.00 96.62 214 LEU A N 1
ATOM 1716 C CA . LEU A 1 214 ? -7.861 -7.071 2.961 1.00 96.62 214 LEU A CA 1
ATOM 1717 C C . LEU A 1 214 ? -7.434 -6.779 4.409 1.00 96.62 214 LEU A C 1
ATOM 1719 O O . LEU A 1 214 ? -7.924 -7.420 5.342 1.00 96.62 214 LEU A O 1
ATOM 1723 N N . ARG A 1 215 ? -6.574 -5.775 4.625 1.00 96.25 215 ARG A N 1
ATOM 1724 C CA . ARG A 1 215 ? -6.194 -5.293 5.965 1.00 96.25 215 ARG A CA 1
ATOM 1725 C C . ARG A 1 215 ? -7.393 -4.732 6.720 1.00 96.25 215 ARG A C 1
ATOM 1727 O O . ARG A 1 215 ? -7.556 -5.035 7.899 1.00 96.25 215 ARG A O 1
ATOM 1734 N N . ASN A 1 216 ? -8.265 -3.988 6.044 1.00 94.88 216 ASN A N 1
ATOM 1735 C CA . ASN A 1 216 ? -9.501 -3.475 6.630 1.00 94.88 216 ASN A CA 1
ATOM 1736 C C . ASN A 1 216 ? -10.438 -4.606 7.068 1.00 94.88 216 ASN A C 1
ATOM 1738 O O . ASN A 1 216 ? -11.029 -4.509 8.143 1.00 94.88 216 ASN A O 1
ATOM 1742 N N . GLN A 1 217 ? -10.525 -5.699 6.301 1.00 93.31 217 GLN A N 1
ATOM 1743 C CA . GLN A 1 217 ? -11.272 -6.902 6.698 1.00 93.31 217 GLN A CA 1
ATOM 1744 C C . GLN A 1 217 ? -10.649 -7.611 7.910 1.00 93.31 217 GLN A C 1
ATOM 1746 O O . GLN A 1 217 ? -11.378 -8.116 8.759 1.00 93.31 217 GLN A O 1
ATOM 1751 N N . LEU A 1 218 ? -9.316 -7.626 8.030 1.00 92.88 218 LEU A N 1
ATOM 1752 C CA . LEU A 1 218 ? -8.636 -8.146 9.223 1.00 92.88 218 LEU A CA 1
ATOM 1753 C C . LEU A 1 218 ? -8.872 -7.263 10.457 1.00 92.88 218 LEU A C 1
ATOM 1755 O O . LEU A 1 218 ? -9.012 -7.778 11.560 1.00 92.88 218 LEU A O 1
ATOM 1759 N N . GLN A 1 219 ? -8.934 -5.943 10.286 1.00 91.44 219 GLN A N 1
ATOM 1760 C CA . GLN A 1 219 ? -9.216 -5.005 11.378 1.00 91.44 219 GLN A CA 1
ATOM 1761 C C . GLN A 1 219 ? -10.699 -4.965 11.762 1.00 91.44 219 GLN A C 1
ATOM 1763 O O . GLN A 1 219 ? -11.034 -4.621 12.892 1.00 91.44 219 GLN A O 1
ATOM 1768 N N . ASN A 1 220 ? -11.591 -5.301 10.831 1.00 90.25 220 ASN A N 1
ATOM 1769 C CA . ASN A 1 220 ? -13.038 -5.255 11.010 1.00 90.25 220 ASN A CA 1
ATOM 1770 C C . ASN A 1 220 ? -13.679 -6.541 10.458 1.00 90.25 220 ASN A C 1
ATOM 1772 O O . ASN A 1 220 ? -14.373 -6.489 9.439 1.00 90.25 220 ASN A O 1
ATOM 1776 N N . PRO A 1 221 ? -13.442 -7.704 11.095 1.00 89.25 221 PRO A N 1
ATOM 1777 C CA . PRO A 1 221 ? -14.099 -8.940 10.694 1.00 89.25 221 PRO A CA 1
ATOM 1778 C C . PRO A 1 221 ? -15.625 -8.825 10.852 1.00 89.25 221 PRO A C 1
ATOM 1780 O O . PRO A 1 221 ? -16.103 -7.974 11.610 1.00 89.25 221 PRO A O 1
ATOM 1783 N N . PRO A 1 222 ? -16.406 -9.690 10.178 1.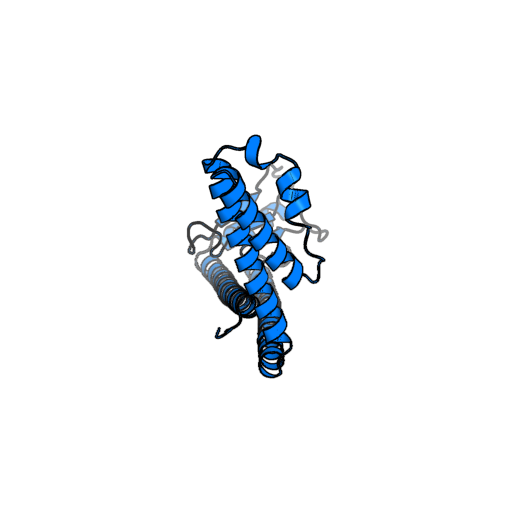00 82.12 222 PRO A N 1
ATOM 1784 C CA . PRO A 1 222 ? -17.855 -9.753 10.336 1.00 82.12 222 PRO A CA 1
ATOM 1785 C C . PRO A 1 222 ? -18.200 -10.340 11.710 1.00 82.12 222 PRO A C 1
ATOM 1787 O O . PRO A 1 222 ? -18.526 -11.518 11.857 1.00 82.12 222 PRO A O 1
ATOM 1790 N N . ILE A 1 223 ? -18.079 -9.503 12.735 1.00 75.31 223 ILE A N 1
ATOM 1791 C CA . ILE A 1 223 ? -18.556 -9.772 14.083 1.00 75.31 223 ILE A CA 1
ATOM 1792 C C . ILE A 1 223 ? -20.055 -9.516 14.027 1.00 75.31 223 ILE A C 1
ATOM 1794 O O . ILE A 1 223 ? -20.511 -8.391 14.230 1.00 75.31 223 ILE A O 1
ATOM 1798 N N . ASN A 1 224 ? -20.827 -10.537 13.668 1.00 56.59 224 ASN A N 1
ATOM 1799 C CA . ASN A 1 224 ? -22.251 -10.493 13.967 1.00 56.59 224 ASN A CA 1
ATOM 1800 C C . ASN A 1 224 ? -22.366 -10.366 15.493 1.00 56.59 224 ASN A C 1
ATOM 1802 O O . ASN A 1 224 ? -21.764 -11.168 16.211 1.00 56.59 224 ASN A O 1
ATOM 1806 N N . GLY A 1 225 ? -23.026 -9.296 15.946 1.00 44.56 225 GLY A N 1
ATOM 1807 C CA . GLY A 1 225 ? -23.304 -9.045 17.361 1.00 44.56 225 GLY A CA 1
ATOM 1808 C C . GLY A 1 225 ? -24.136 -10.146 17.996 1.00 44.56 225 GLY A C 1
ATOM 1809 O O . GLY A 1 225 ? -24.907 -10.803 17.258 1.00 44.56 225 GLY A O 1
#

Solvent-accessible surface area (backbone atoms only — not comparable to full-atom values): 12400 Å² total; per-residue (Å²): 132,54,75,42,46,54,44,45,51,50,35,51,52,42,48,30,54,40,26,50,77,72,75,39,84,61,73,61,65,69,64,58,65,68,68,48,62,48,74,80,47,56,63,66,61,40,51,52,50,33,53,52,38,50,52,50,33,51,52,52,51,52,51,53,51,52,57,52,42,50,70,35,75,68,30,42,52,49,48,54,54,43,52,49,52,44,52,52,48,51,50,51,51,55,48,52,53,52,54,49,50,52,54,50,47,53,50,34,41,73,68,53,27,87,48,45,44,78,80,44,82,61,67,43,40,36,30,40,35,35,35,43,98,87,70,43,71,40,88,62,39,40,36,43,38,40,38,21,73,91,41,101,42,64,82,48,72,48,76,50,67,51,78,81,87,84,64,87,84,66,46,69,67,55,49,53,52,52,51,31,55,58,41,58,68,35,69,69,52,36,50,54,52,50,50,54,52,42,53,50,15,52,53,47,49,56,46,51,51,49,41,51,53,48,51,48,41,71,78,55,58,93,72,78,128

Radius of gyration: 30.39 Å; Cα contacts (8 Å, |Δi|>4): 229; chains: 1; bounding box: 62×47×78 Å

=== Feature glossary ===
Key to the feature types in this record:

— What the protein is —

Primary structure: the covalent order of the twenty standard amino acids along the backbone. Two proteins with the same sequence will (almost always) fold to the same structure; two with 30% identity often share a fold but not the details.

Database cross-references. InterPro integrates a dozen domain/family signature databases into unified entries with residue-range hits. GO terms attach function/process/location labels with evidence codes. CATH codes position the fold in a four-level structural taxonomy. Organism is the NCBI-taxonomy species name.

— Where its atoms are —

The mmCIF block holds the 3D Cartesian coordinates of each backbone atom (N, Cα, C, O) in ångströms. mmCIF is the PDB's canonical archive format — a tagged-loop text representation of the atomic model.

Six rendered views show the 3D structure from the faces of a cube — i.e. along ±x, ±y, ±z. Rendering representation is drawn randomly per protein from cartoon (secondary-structure ribbons), sticks (backbone bonds), or molecular surface; coloring is either N→C rainbow (blue at the N-terminus through red at the C-terminus) or one color per chain.

— Local backbone conformation —

DSSP 8-state secondary structure assigns each residue one of H (α-helix), G (3₁₀-helix), I (π-helix), E (extended β-strand), B (isolated β-bridge), T (hydrogen-bonded turn), S (bend), or '-' (coil). The assignme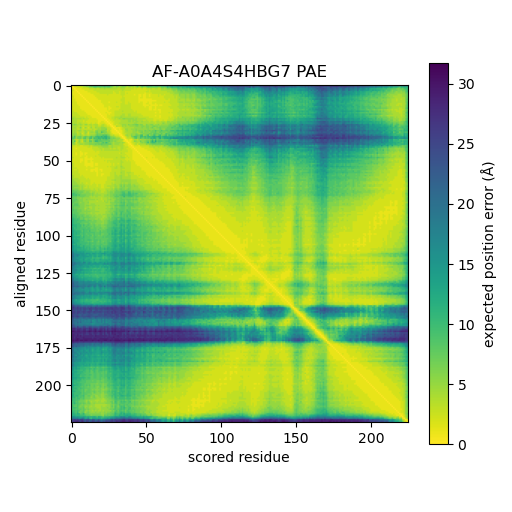nt is computed from backbone hydrogen-bond geometry via the Kabsch–Sander algorithm.

P-SEA three-state annotation labels each residue as helix, strand, or coil based purely on the geometry of the Cα trace. It serves as a fallback when the full backbone (and thus DSSP) is unavailable.

The φ/ψ torsion pair specifies the backbone conformation at each residue. φ rotates about the N–Cα bond, ψ about the Cα–C bond. Steric clashes forbid most of the (φ, ψ) plane — the allowed regions (α-helix basin, β-sheet basin, left-handed helix) are the Ramachandran-allowed regions.

— Global shape and packing —

The geometric summary reports three shape descriptors. Rg (radius of gyration) measures how spread out the Cα atoms are about their centre of mass; compact globular proteins have small Rg, elongated or unfolded ones large. Cα contacts (<8 Å, |i−j|>4) count long-range residue pairs in spatial proximity — high for tightly packed folds, near zero for rods or random coil. The bounding-box extents give the protein's footprint along x, y, z in Å.

Accessible surface area quantifies burial. A residue with SASA near zero is packed into the hydrophobic core; one with SASA >100 Å² sits on the surface. Computed here via the Shrake–Rupley numerical algorithm with a 1.4 Å probe.

Plot images: a contact map (which residues are close in 3D, as an N×N binary image), a Ramachandran scatter (backbone torsion angles, revealing secondary-structure composition at a glance), and — for AlphaFold structures — a PAE heatmap (pairwise prediction confidence).

— Structural neighborhood —

The Foldseek 3Di string encodes local tertiary geometry as a 20-letter alphabet — one character per residue — derived from the relative positions of nearby Cα atoms. Unlike the amino-acid sequence, 3Di is a direct function of the 3D structure, so two proteins with the same fold have similar 3Di strings even at low sequence identity.

Nearest PDB neighbors are the top structural matches found by Foldseek when searching this structure against the entire Protein Data Bank. Each hit reports a TM-score (0 to 1; >0.5 almost always implies the same fold) and an E-value. These are *structural* homologs — they may share no detectable sequence similarity.

— Confidence and disorder —

For AlphaFold models, the B-factor field carries pLDDT — the model's own estimate of local accuracy on a 0–100 scale. Regions with pLDDT<50 should be treated as essentially unmodeled; they often correspond to intrinsically disordered segments.

B-factor (Debye–Waller factor) reflects atomic displacement in the crystal lattice. It is an experimental observable (units Å²), not a prediction; low values mean the atom is pinned down, high values mean it moves or is heterogeneous across the crystal.

Predicted aligned error is AlphaFold's pairwise confidence. Unlike pLDDT (per-residue), PAE is per-residue-pair and captures whether two parts of the structure are correctly placed relative to each other. Units are ångströms of expected positional error.